Protein AF-A0A534TY82-F1 (afdb_monomer)

Mean predicted aligned error: 12.24 Å

pLDDT: mean 78.68, std 21.41, range [32.69, 98.75]

Foldseek 3Di:
DVVVVVVCPPPDPVVVVVVVVVVVVVVVVVVLVVQQVQLQVLLLVQLVVLVVLQVLQVVCVPDPRPPCLPPPHFKDKQATPQKDWDPCQVVQQVVLCVVAVLAQKEDEFEAALVGRQFTCAQAKDQDLAQLRIDGHRHRPGNPCPSQDKDWDQFHPRNTMMGGSVLCVVQHGQDCVLSDDCSRNLSSNSSVVVVGTHMYHHPIYMHGNPCSSRPDPVGNDPVNVVSSNVVSVVSCVVPNDPVSNVNHVVNCVPVVVVVVVVCVVVVVCPVVVVVVND

Radius of gyration: 22.87 Å; Cα contacts (8 Å, |Δi|>4): 398; chains: 1; bounding box: 70×40×57 Å

Sequence (277 aa):
MARERRLTSRWRPDERRRHRTQLERTRRHTRLRRESRAANLRATRGARRRQRLARIAARAAGSAPPRALARSTELIWLLNNDTTVEPDTLERLVDAARRHPDAAIVGGKVLRMDRPDTLWTAWGRVTWLQSLIALEGCDAPDDGAFDVERPVPWIPGCSILLRAQALREIGLLDESFFAYHEDVEWAARARAAGWSVWYTGGARTYHAVHGSSGGERYYGGFHKYLSARNSVLYAKIHGHIWQVALMAAAIVVTIPFQFARRWLRGEQEGFAELGLM

Solvent-accessible surface area (backbone atoms only — not comparable to full-atom values): 14885 Å² total; per-residue (Å²): 112,80,70,57,60,68,66,57,69,82,52,55,74,68,56,50,50,53,51,50,53,48,50,52,50,51,51,50,52,54,50,51,51,52,48,37,53,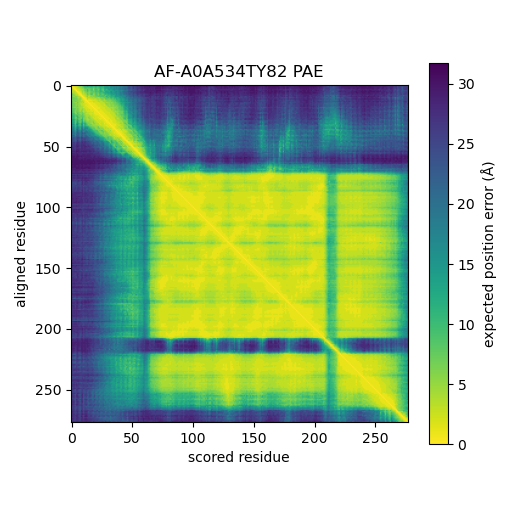53,9,51,51,42,43,51,48,52,28,52,47,55,46,44,59,38,45,51,50,60,59,38,85,83,45,82,49,37,80,77,60,32,93,83,41,59,68,39,77,43,68,44,93,60,49,52,65,50,93,59,23,64,59,46,40,50,55,51,42,65,75,34,78,56,34,33,35,26,30,29,31,30,20,24,56,93,42,70,64,25,23,55,23,52,35,33,43,80,67,41,38,70,76,30,55,47,60,42,52,51,74,31,69,71,79,56,91,64,65,48,74,46,79,45,66,26,52,71,69,51,51,29,38,30,28,41,62,46,43,70,72,78,46,70,63,58,69,88,40,58,48,54,60,34,42,52,50,44,33,49,55,39,44,75,72,72,29,42,33,36,37,34,35,82,13,45,32,31,30,43,80,41,74,34,43,35,50,97,91,33,72,43,71,65,56,56,47,36,44,50,54,31,41,53,51,48,39,71,75,72,44,51,73,68,46,43,48,46,20,50,53,37,40,66,56,48,52,58,50,52,49,52,54,34,56,77,68,67,63,53,84,67,44,68,81,70,69,79,111

Structure (mmCIF, N/CA/C/O backbone):
data_AF-A0A534TY82-F1
#
_entry.id   AF-A0A534TY82-F1
#
loop_
_atom_site.group_PDB
_atom_site.id
_atom_site.type_symbol
_atom_site.label_atom_id
_atom_site.label_alt_id
_atom_site.label_comp_id
_atom_site.label_asym_id
_atom_site.label_entity_id
_atom_site.label_seq_id
_atom_site.pdbx_PDB_ins_code
_atom_site.Cartn_x
_atom_site.Cartn_y
_atom_site.Cartn_z
_atom_site.occupancy
_atom_site.B_iso_or_equiv
_atom_site.auth_seq_id
_atom_site.auth_comp_id
_atom_site.auth_asym_id
_atom_site.auth_atom_id
_atom_site.pdbx_PDB_model_num
ATOM 1 N N . MET A 1 1 ? 47.552 1.158 -7.619 1.00 53.19 1 MET A N 1
ATOM 2 C CA . MET A 1 1 ? 47.944 2.406 -8.320 1.00 53.19 1 MET A CA 1
ATOM 3 C C . MET A 1 1 ? 49.394 2.400 -8.818 1.00 53.19 1 MET A C 1
ATOM 5 O O . MET A 1 1 ? 49.587 2.649 -9.998 1.00 53.19 1 MET A O 1
ATOM 9 N N . ALA A 1 2 ? 50.413 2.099 -7.996 1.00 50.00 2 ALA A N 1
ATOM 10 C CA . ALA A 1 2 ? 51.822 2.133 -8.439 1.00 50.00 2 ALA A CA 1
ATOM 11 C C . ALA A 1 2 ? 52.211 1.025 -9.449 1.00 50.00 2 ALA A C 1
ATOM 13 O O . ALA A 1 2 ? 53.033 1.252 -10.333 1.00 50.00 2 ALA A O 1
ATOM 14 N N . ARG A 1 3 ? 51.580 -0.156 -9.361 1.00 50.59 3 ARG A N 1
ATOM 15 C CA . ARG A 1 3 ? 51.844 -1.314 -10.240 1.00 50.59 3 ARG A CA 1
ATOM 16 C C . ARG A 1 3 ? 51.175 -1.199 -11.624 1.00 50.59 3 ARG A C 1
ATOM 18 O O . ARG A 1 3 ? 51.776 -1.571 -12.620 1.00 50.59 3 ARG A O 1
ATOM 25 N N . GLU A 1 4 ? 49.982 -0.600 -11.701 1.00 54.56 4 GLU A N 1
ATOM 26 C CA . GLU A 1 4 ? 49.251 -0.336 -12.962 1.00 54.56 4 GLU A CA 1
ATOM 27 C C . GLU A 1 4 ? 49.932 0.726 -13.831 1.00 54.56 4 GLU A C 1
ATOM 29 O O . GLU A 1 4 ? 50.017 0.567 -15.045 1.00 54.56 4 GLU A O 1
ATOM 34 N N . ARG A 1 5 ? 50.465 1.793 -13.215 1.00 57.06 5 ARG A N 1
ATOM 35 C CA . ARG A 1 5 ? 51.125 2.888 -13.948 1.00 57.06 5 ARG A CA 1
ATOM 36 C C . ARG A 1 5 ? 52.355 2.422 -14.735 1.00 57.06 5 ARG A C 1
ATOM 38 O O . ARG A 1 5 ? 52.657 3.004 -15.771 1.00 57.06 5 ARG A O 1
ATOM 45 N N . ARG A 1 6 ? 53.039 1.366 -14.272 1.00 57.94 6 ARG A N 1
ATOM 46 C CA . ARG A 1 6 ? 54.177 0.756 -14.985 1.00 57.94 6 ARG A CA 1
ATOM 47 C C . ARG A 1 6 ? 53.753 -0.118 -16.169 1.00 57.94 6 ARG A C 1
ATOM 49 O O . ARG A 1 6 ? 54.536 -0.260 -17.097 1.00 57.94 6 ARG A O 1
ATOM 56 N N . LEU A 1 7 ? 52.539 -0.675 -16.155 1.00 57.53 7 LEU A N 1
ATOM 57 C CA . LEU A 1 7 ? 52.030 -1.565 -17.208 1.00 57.53 7 LEU A CA 1
ATOM 58 C C . LEU A 1 7 ? 51.447 -0.790 -18.398 1.00 57.53 7 LEU A C 1
ATOM 60 O O . LEU A 1 7 ? 51.617 -1.200 -19.540 1.00 57.53 7 LEU A O 1
ATOM 64 N N . THR A 1 8 ? 50.815 0.360 -18.151 1.00 56.31 8 THR A N 1
ATOM 65 C CA . THR A 1 8 ? 50.147 1.156 -19.199 1.00 56.31 8 THR A CA 1
ATOM 66 C C . THR A 1 8 ? 51.058 2.181 -19.890 1.00 56.31 8 THR A C 1
ATOM 68 O O . THR A 1 8 ? 50.614 2.904 -20.785 1.00 56.31 8 THR A O 1
ATOM 71 N N . SER A 1 9 ? 52.323 2.302 -19.467 1.00 64.50 9 SER A N 1
ATOM 72 C CA . SER A 1 9 ? 53.272 3.300 -19.990 1.00 64.50 9 SER A CA 1
ATOM 73 C C . SER A 1 9 ? 53.675 3.038 -21.446 1.00 64.50 9 SER A C 1
ATOM 75 O O . SER A 1 9 ? 53.920 3.986 -22.185 1.00 64.50 9 SER A O 1
ATOM 77 N N . ARG A 1 10 ? 53.665 1.770 -21.880 1.00 70.62 10 ARG A N 1
ATOM 78 C CA . ARG A 1 10 ? 54.036 1.338 -23.241 1.00 70.62 10 ARG A CA 1
ATOM 79 C C . ARG A 1 10 ? 52.881 1.320 -24.249 1.00 70.62 10 ARG A C 1
ATOM 81 O O . ARG A 1 10 ? 53.101 1.014 -25.412 1.00 70.62 10 ARG A O 1
ATOM 88 N N . TRP A 1 11 ? 51.656 1.601 -23.815 1.00 72.94 11 TRP A N 1
ATOM 89 C CA . TRP A 1 11 ? 50.462 1.450 -24.657 1.00 72.94 11 TRP A CA 1
ATOM 90 C C . TRP A 1 11 ? 50.263 2.637 -25.601 1.00 72.94 11 TRP A C 1
ATOM 92 O O . TRP A 1 11 ? 50.719 3.748 -25.319 1.00 72.94 11 TRP A O 1
ATOM 102 N N . ARG A 1 12 ? 49.552 2.441 -26.712 1.00 76.25 12 ARG A N 1
ATOM 103 C CA . ARG A 1 12 ? 49.159 3.559 -27.583 1.00 76.25 12 ARG A CA 1
ATOM 104 C C . ARG A 1 12 ? 48.098 4.433 -26.886 1.00 76.25 12 ARG A C 1
ATOM 106 O O . ARG A 1 12 ? 47.384 3.950 -26.000 1.00 76.25 12 ARG A O 1
ATOM 113 N N . PRO A 1 13 ? 47.976 5.729 -27.235 1.00 73.62 13 PRO A N 1
ATOM 114 C CA . PRO A 1 13 ? 46.992 6.631 -26.625 1.00 73.62 13 PRO A CA 1
ATOM 115 C C . PRO A 1 13 ? 45.558 6.076 -26.626 1.00 73.62 13 PRO A C 1
ATOM 117 O O . PRO A 1 13 ? 44.868 6.167 -25.607 1.00 73.62 13 PRO A O 1
ATOM 120 N N . ASP A 1 14 ? 45.152 5.415 -27.710 1.00 63.47 14 ASP A N 1
ATOM 121 C CA . ASP A 1 14 ? 43.810 4.842 -27.864 1.00 63.47 14 ASP A CA 1
ATOM 122 C C . ASP A 1 14 ? 43.568 3.625 -26.961 1.00 63.47 14 ASP A C 1
ATOM 124 O O . ASP A 1 14 ? 42.488 3.471 -26.388 1.00 63.47 14 ASP A O 1
ATOM 128 N N . GLU A 1 15 ? 44.590 2.794 -26.753 1.00 63.50 15 GLU A N 1
ATOM 129 C CA . GLU A 1 15 ? 44.545 1.629 -25.860 1.00 63.50 15 GLU A CA 1
ATOM 130 C C . GLU A 1 15 ? 44.436 2.063 -24.395 1.00 63.50 15 GLU A C 1
ATOM 132 O O . GLU A 1 15 ? 43.623 1.530 -23.634 1.00 63.50 15 GLU A O 1
ATOM 137 N N . ARG A 1 16 ? 45.182 3.108 -24.004 1.00 70.69 16 ARG A N 1
ATOM 138 C CA . ARG A 1 16 ? 45.051 3.726 -22.675 1.00 70.69 16 ARG A CA 1
ATOM 139 C C . ARG A 1 16 ? 43.655 4.294 -22.451 1.00 70.69 16 ARG A C 1
ATOM 141 O O . ARG A 1 16 ? 43.113 4.148 -21.354 1.00 70.69 16 ARG A O 1
ATOM 148 N N . ARG A 1 17 ? 43.069 4.928 -23.473 1.00 62.50 17 ARG A N 1
ATOM 149 C CA . ARG A 1 17 ? 41.719 5.503 -23.404 1.00 62.50 17 ARG A CA 1
ATOM 150 C C . ARG A 1 17 ? 40.672 4.405 -23.211 1.00 62.50 17 ARG A C 1
ATOM 152 O O . ARG A 1 17 ? 39.892 4.493 -22.267 1.00 62.50 17 ARG A O 1
ATOM 159 N N . ARG A 1 18 ? 40.721 3.333 -24.014 1.00 62.56 18 ARG A N 1
ATOM 160 C CA . ARG A 1 18 ? 39.813 2.173 -23.901 1.00 62.56 18 ARG A CA 1
ATOM 161 C C . ARG A 1 18 ? 39.910 1.490 -22.537 1.00 62.56 18 ARG A C 1
ATOM 163 O O . ARG A 1 18 ? 38.887 1.265 -21.894 1.00 62.56 18 ARG A O 1
ATOM 170 N N . HIS A 1 19 ? 41.122 1.238 -22.050 1.00 66.00 19 HIS A N 1
ATOM 171 C CA . HIS A 1 19 ? 41.327 0.616 -20.742 1.00 66.00 19 HIS A CA 1
ATOM 172 C C . HIS A 1 19 ? 40.873 1.503 -19.581 1.00 66.00 19 HIS A C 1
ATOM 174 O O . HIS A 1 19 ? 40.280 1.011 -18.623 1.00 66.00 19 HIS A O 1
ATOM 180 N N . ARG A 1 20 ? 41.083 2.822 -19.666 1.00 64.31 20 ARG A N 1
ATOM 181 C CA . ARG A 1 20 ? 40.573 3.767 -18.666 1.00 64.31 20 ARG A CA 1
ATOM 182 C C . ARG A 1 20 ? 39.045 3.774 -18.635 1.00 64.31 20 ARG A C 1
ATOM 184 O O . ARG A 1 20 ? 38.473 3.673 -17.554 1.00 64.31 20 ARG A O 1
ATOM 191 N N . THR A 1 21 ? 38.391 3.787 -19.797 1.00 55.72 21 THR A N 1
ATOM 192 C CA . THR A 1 21 ? 36.928 3.672 -19.898 1.00 55.72 21 THR A CA 1
ATOM 193 C C . THR A 1 21 ? 36.420 2.335 -19.346 1.00 55.72 21 THR A C 1
ATOM 195 O O . THR A 1 21 ? 35.406 2.303 -18.649 1.00 55.72 21 THR A O 1
ATOM 198 N N . GLN A 1 22 ? 37.130 1.231 -19.591 1.00 52.38 22 GLN A N 1
ATOM 199 C CA . GLN A 1 22 ? 36.783 -0.087 -19.054 1.00 52.38 22 GLN A CA 1
ATOM 200 C C . GLN A 1 22 ? 36.959 -0.154 -17.531 1.00 52.38 22 GLN A C 1
ATOM 202 O O . GLN A 1 22 ? 36.071 -0.638 -16.835 1.00 52.38 22 GLN A O 1
ATOM 207 N N . LEU A 1 23 ? 38.040 0.406 -16.983 1.00 57.94 23 LEU A N 1
ATOM 208 C CA . LEU A 1 23 ? 38.244 0.517 -15.537 1.00 57.94 23 LEU A CA 1
ATOM 209 C C . LEU A 1 23 ? 37.199 1.416 -14.868 1.00 57.94 23 LEU A C 1
ATOM 211 O O . LEU A 1 23 ? 36.707 1.080 -13.791 1.00 57.94 23 LEU A O 1
ATOM 215 N N . GLU A 1 24 ? 36.833 2.538 -15.488 1.00 51.22 24 GLU A N 1
ATOM 216 C CA . GLU A 1 24 ? 35.772 3.425 -15.001 1.00 51.22 24 GLU A CA 1
ATOM 217 C C . GLU A 1 24 ? 34.411 2.714 -15.008 1.00 51.22 24 GLU A C 1
ATOM 219 O O . GLU A 1 24 ? 33.686 2.777 -14.011 1.00 51.22 24 GLU A O 1
ATOM 224 N N . ARG A 1 25 ? 34.103 1.941 -16.060 1.00 44.53 25 ARG A N 1
ATOM 225 C CA . ARG A 1 25 ? 32.917 1.070 -16.128 1.00 44.53 25 ARG A CA 1
ATOM 226 C C . ARG A 1 25 ? 32.917 0.010 -15.026 1.00 44.53 25 ARG A C 1
ATOM 228 O O . ARG A 1 25 ? 31.935 -0.088 -14.293 1.00 44.53 25 ARG A 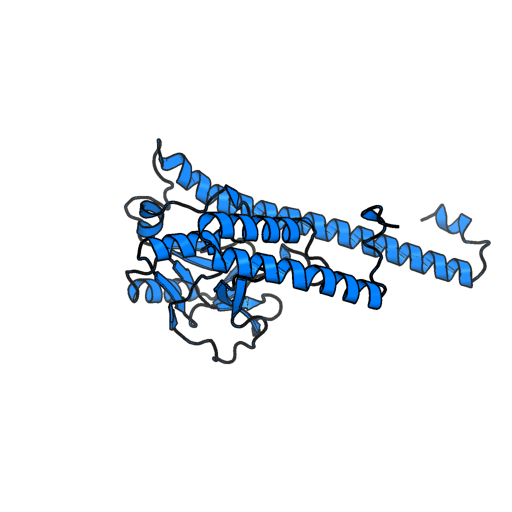O 1
ATOM 235 N N . THR A 1 26 ? 34.014 -0.720 -14.835 1.00 45.25 26 THR A N 1
ATOM 236 C CA . THR A 1 26 ? 34.129 -1.763 -13.801 1.00 45.25 26 THR A CA 1
ATOM 237 C C . THR A 1 26 ? 34.034 -1.183 -12.388 1.00 45.25 26 THR A C 1
ATOM 239 O O . THR A 1 26 ? 33.352 -1.744 -11.527 1.00 45.25 26 THR A O 1
ATOM 242 N N . ARG A 1 27 ? 34.656 -0.024 -12.131 1.00 50.34 27 ARG A N 1
ATOM 243 C CA . ARG A 1 27 ? 34.561 0.683 -10.841 1.00 50.34 27 ARG A CA 1
ATOM 244 C C . ARG A 1 27 ? 33.145 1.181 -10.575 1.00 50.34 27 ARG A C 1
ATOM 246 O O . ARG A 1 27 ? 32.643 0.998 -9.466 1.00 50.34 27 ARG A O 1
ATOM 253 N N . ARG A 1 28 ? 32.481 1.746 -11.588 1.00 39.88 28 ARG A N 1
ATOM 254 C CA . ARG A 1 28 ? 31.075 2.157 -11.514 1.00 39.88 28 ARG A CA 1
ATOM 255 C C . ARG A 1 28 ? 30.171 0.957 -11.227 1.00 39.88 28 ARG A C 1
ATOM 257 O O . ARG A 1 28 ? 29.375 1.022 -10.300 1.00 39.88 28 ARG A O 1
ATOM 264 N N . HIS A 1 29 ? 30.351 -0.157 -11.933 1.00 40.06 29 HIS A N 1
ATOM 265 C CA . HIS A 1 29 ? 29.573 -1.382 -11.730 1.00 40.06 29 HIS A CA 1
ATOM 266 C C . HIS A 1 29 ? 29.785 -1.993 -10.332 1.00 40.06 29 HIS A C 1
ATOM 268 O O . HIS A 1 29 ? 28.831 -2.372 -9.656 1.00 40.06 29 HIS A O 1
ATOM 274 N N . THR A 1 30 ? 31.026 -2.006 -9.836 1.00 44.91 30 THR A N 1
ATOM 275 C CA . THR A 1 30 ? 31.355 -2.504 -8.488 1.00 44.91 30 THR A CA 1
ATOM 276 C C . THR A 1 30 ? 30.760 -1.619 -7.391 1.00 44.91 30 THR A C 1
ATOM 278 O O . THR A 1 30 ? 30.236 -2.129 -6.398 1.00 44.91 30 THR A O 1
ATOM 281 N N . ARG A 1 31 ? 30.807 -0.291 -7.567 1.00 42.56 31 ARG A N 1
ATOM 282 C CA . ARG A 1 31 ? 30.180 0.675 -6.655 1.00 42.56 31 ARG A CA 1
ATOM 283 C C . ARG A 1 31 ? 28.665 0.479 -6.606 1.00 42.56 31 ARG A C 1
ATOM 285 O O . ARG A 1 31 ? 28.116 0.329 -5.519 1.00 42.56 31 ARG A O 1
ATOM 292 N N . LEU A 1 32 ? 28.026 0.365 -7.767 1.00 38.72 32 LEU A N 1
ATOM 293 C CA . LEU A 1 32 ? 26.584 0.152 -7.870 1.00 38.72 32 LEU A CA 1
ATOM 294 C C . LEU A 1 32 ? 26.148 -1.202 -7.280 1.00 38.72 32 LEU A C 1
ATOM 296 O O . LEU A 1 32 ? 25.150 -1.267 -6.569 1.00 38.72 32 LEU A O 1
ATOM 300 N N . ARG A 1 33 ? 26.932 -2.279 -7.459 1.00 43.47 33 ARG A N 1
ATOM 301 C CA . ARG A 1 33 ? 26.693 -3.570 -6.780 1.00 43.47 33 ARG A CA 1
ATOM 302 C C . ARG A 1 33 ? 26.777 -3.459 -5.251 1.00 43.47 33 ARG A C 1
ATOM 304 O O . ARG A 1 33 ? 25.970 -4.071 -4.551 1.00 43.47 33 ARG A O 1
ATOM 311 N N . ARG A 1 34 ? 27.726 -2.684 -4.710 1.00 45.69 34 ARG A N 1
ATOM 312 C CA . ARG A 1 34 ? 27.845 -2.446 -3.255 1.00 45.69 34 ARG A CA 1
ATOM 313 C C . ARG A 1 34 ? 26.675 -1.626 -2.712 1.00 45.69 34 ARG A C 1
ATOM 315 O O . ARG A 1 34 ? 26.125 -1.983 -1.672 1.00 45.69 34 ARG A O 1
ATOM 322 N N . GLU A 1 35 ? 26.269 -0.583 -3.429 1.00 45.09 35 GLU A N 1
ATOM 323 C CA . GLU A 1 35 ? 25.107 0.247 -3.090 1.00 45.09 35 GLU A CA 1
ATOM 324 C C . GLU A 1 35 ? 23.803 -0.569 -3.150 1.00 45.09 35 GLU A C 1
ATOM 326 O O . GLU A 1 35 ? 23.005 -0.509 -2.216 1.00 45.09 35 GLU A O 1
ATOM 331 N N . SER A 1 36 ? 23.639 -1.430 -4.161 1.00 36.31 36 SER A N 1
ATOM 332 C CA . SER A 1 36 ? 22.499 -2.351 -4.290 1.00 36.31 36 SER A CA 1
ATOM 333 C C . SER A 1 36 ? 22.449 -3.386 -3.161 1.00 36.31 36 SER A C 1
ATOM 335 O O . SER A 1 36 ? 21.390 -3.646 -2.592 1.00 36.31 36 SER A O 1
ATOM 337 N N . ARG A 1 37 ? 23.598 -3.944 -2.754 1.00 45.84 37 ARG A N 1
ATOM 338 C CA . ARG A 1 37 ? 23.665 -4.859 -1.602 1.00 45.84 37 ARG A CA 1
ATOM 339 C C . ARG A 1 37 ? 23.295 -4.148 -0.297 1.00 45.84 37 ARG A C 1
ATOM 341 O O . ARG A 1 37 ? 22.593 -4.729 0.525 1.00 45.84 37 ARG A O 1
ATOM 348 N N . ALA A 1 38 ? 23.730 -2.903 -0.110 1.00 49.06 38 ALA A N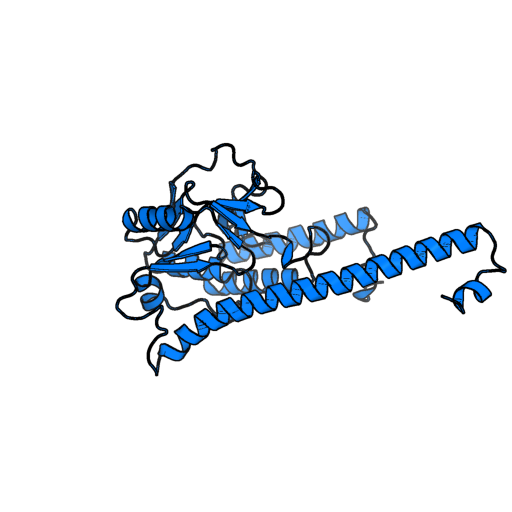 1
ATOM 349 C CA . ALA A 1 38 ? 23.386 -2.092 1.057 1.00 49.06 38 ALA A CA 1
ATOM 350 C C . ALA A 1 38 ? 21.899 -1.695 1.079 1.00 49.06 38 ALA A C 1
ATOM 352 O O . ALA A 1 38 ? 21.273 -1.742 2.136 1.00 49.06 38 ALA A O 1
ATOM 353 N N . ALA A 1 39 ? 21.326 -1.359 -0.078 1.00 46.69 39 ALA A N 1
ATOM 354 C CA . ALA A 1 39 ? 19.895 -1.137 -0.258 1.00 46.69 39 ALA A CA 1
ATOM 355 C C . ALA A 1 39 ? 19.100 -2.408 0.085 1.00 46.69 39 ALA A C 1
ATOM 357 O O . ALA A 1 39 ? 18.323 -2.405 1.035 1.00 46.69 39 ALA A O 1
ATOM 358 N N . ASN A 1 40 ? 19.415 -3.548 -0.536 1.00 41.06 40 ASN A N 1
ATOM 359 C CA . ASN A 1 40 ? 18.783 -4.826 -0.199 1.00 41.06 40 ASN A CA 1
ATOM 360 C C . ASN A 1 40 ? 18.895 -5.149 1.298 1.00 41.06 40 ASN A C 1
ATOM 362 O O . ASN A 1 40 ? 17.910 -5.563 1.898 1.00 41.06 40 ASN A O 1
ATOM 366 N N . LEU A 1 41 ? 20.042 -4.908 1.942 1.00 47.50 41 LEU A N 1
ATOM 367 C CA . LEU A 1 41 ? 20.194 -5.087 3.392 1.00 47.50 41 LEU A CA 1
ATOM 368 C C . LEU A 1 41 ? 19.303 -4.136 4.207 1.00 47.50 41 LEU A C 1
ATOM 370 O O . LEU A 1 41 ? 18.769 -4.559 5.232 1.00 47.50 41 LEU A O 1
ATOM 374 N N . ARG A 1 42 ? 19.110 -2.885 3.772 1.00 52.69 42 ARG A N 1
ATOM 375 C CA . ARG A 1 42 ? 18.188 -1.924 4.403 1.00 52.69 42 ARG A CA 1
ATOM 376 C C . ARG A 1 42 ? 16.730 -2.339 4.232 1.00 52.69 42 ARG A C 1
ATOM 378 O O . ARG A 1 42 ? 16.032 -2.424 5.238 1.00 52.69 42 ARG A O 1
ATOM 385 N N . ALA A 1 43 ? 16.308 -2.700 3.022 1.00 45.75 43 ALA A N 1
ATOM 386 C CA . ALA A 1 43 ? 14.975 -3.242 2.757 1.00 45.75 43 ALA A CA 1
ATOM 387 C C . ALA A 1 43 ? 14.710 -4.520 3.574 1.00 45.75 43 ALA A C 1
ATOM 389 O O . ALA A 1 43 ? 13.681 -4.647 4.229 1.00 45.75 43 ALA A O 1
ATOM 390 N N . THR A 1 44 ? 15.693 -5.424 3.641 1.00 44.09 44 THR A N 1
ATOM 391 C CA . THR A 1 44 ? 15.627 -6.655 4.446 1.00 44.09 44 THR A CA 1
ATOM 392 C C . THR A 1 44 ? 15.547 -6.342 5.946 1.00 44.09 44 THR A C 1
ATOM 394 O O . THR A 1 44 ? 14.834 -7.026 6.673 1.00 44.09 44 THR A O 1
ATOM 397 N N . ARG A 1 45 ? 16.250 -5.313 6.443 1.00 50.19 45 ARG A N 1
ATOM 398 C CA . ARG A 1 45 ? 16.158 -4.865 7.846 1.00 50.19 45 ARG A CA 1
ATOM 399 C C . ARG A 1 45 ? 14.812 -4.205 8.156 1.00 50.19 45 ARG A C 1
ATOM 401 O O . ARG A 1 45 ? 14.265 -4.481 9.219 1.00 50.19 45 ARG A O 1
ATOM 408 N N . GLY A 1 46 ? 14.271 -3.397 7.243 1.00 52.69 46 GLY A N 1
ATOM 409 C CA . GLY A 1 46 ? 12.937 -2.797 7.351 1.00 52.69 46 GLY A CA 1
ATOM 410 C C . GLY A 1 46 ? 11.839 -3.862 7.387 1.00 52.69 46 GLY A C 1
ATOM 411 O O . GLY A 1 46 ? 11.041 -3.890 8.321 1.00 52.69 46 GLY A O 1
ATOM 412 N N . ALA A 1 47 ? 11.892 -4.824 6.463 1.00 49.97 47 ALA A N 1
ATOM 413 C CA . ALA A 1 47 ? 11.007 -5.987 6.438 1.00 49.97 47 ALA A CA 1
ATOM 414 C C . ALA A 1 47 ? 11.127 -6.840 7.710 1.00 49.97 47 ALA A C 1
ATOM 416 O O . ALA A 1 47 ? 10.125 -7.153 8.344 1.00 49.97 47 ALA A O 1
ATOM 417 N N . ARG A 1 48 ? 12.353 -7.134 8.168 1.00 46.38 48 ARG A N 1
ATOM 418 C CA . ARG A 1 48 ? 12.584 -7.838 9.442 1.00 46.38 48 ARG A CA 1
ATOM 419 C C . ARG A 1 48 ? 12.090 -7.049 10.654 1.00 46.38 48 ARG A C 1
ATOM 421 O O . ARG A 1 48 ? 11.727 -7.672 11.641 1.00 46.38 48 ARG A O 1
ATOM 428 N N . ARG A 1 49 ? 12.073 -5.710 10.624 1.00 52.09 49 ARG A N 1
ATOM 429 C CA . ARG A 1 49 ? 11.531 -4.869 11.709 1.00 52.09 49 ARG A CA 1
ATOM 430 C C . ARG A 1 49 ? 10.003 -4.855 11.697 1.00 52.09 49 ARG A C 1
ATOM 432 O O . ARG A 1 49 ? 9.427 -5.018 12.768 1.00 52.09 49 ARG A O 1
ATOM 439 N N . ARG A 1 50 ? 9.360 -4.761 10.525 1.00 56.25 50 ARG A N 1
ATOM 440 C CA . ARG A 1 50 ? 7.902 -4.948 10.378 1.00 56.25 50 ARG A CA 1
ATOM 441 C C . ARG A 1 50 ? 7.481 -6.342 10.833 1.00 56.25 50 ARG A C 1
ATOM 443 O O . ARG A 1 50 ? 6.601 -6.469 11.674 1.00 56.25 50 ARG A O 1
ATOM 450 N N . GLN A 1 51 ? 8.221 -7.367 10.420 1.00 49.66 51 GLN A N 1
ATOM 451 C CA . GLN A 1 51 ? 8.065 -8.726 10.935 1.00 49.66 51 GLN A CA 1
ATOM 452 C C . GLN A 1 51 ? 8.398 -8.844 12.411 1.00 49.66 51 GLN A C 1
ATOM 454 O O . GLN A 1 51 ? 7.820 -9.682 13.067 1.00 49.66 51 GLN A O 1
ATOM 459 N N . ARG A 1 52 ? 9.321 -8.064 12.981 1.00 45.91 52 ARG A N 1
ATOM 460 C CA . ARG A 1 52 ? 9.588 -8.110 14.426 1.00 45.91 52 ARG A CA 1
ATOM 461 C C . ARG A 1 52 ? 8.424 -7.512 15.204 1.00 45.91 52 ARG A C 1
ATOM 463 O O . ARG A 1 52 ? 8.056 -8.080 16.220 1.00 45.91 52 ARG A O 1
ATOM 470 N N . LEU A 1 53 ? 7.822 -6.426 14.722 1.00 50.12 53 LEU A N 1
ATOM 471 C CA . LEU A 1 53 ? 6.584 -5.886 15.286 1.00 50.12 53 LEU A CA 1
ATOM 472 C C . LEU A 1 53 ? 5.431 -6.896 15.139 1.00 50.12 53 LEU A C 1
ATOM 474 O O . LEU A 1 53 ? 4.737 -7.151 16.119 1.00 50.12 53 LEU A O 1
ATOM 478 N N . ALA A 1 54 ? 5.322 -7.569 13.987 1.00 42.78 54 ALA A N 1
ATOM 479 C CA . ALA A 1 54 ? 4.378 -8.667 13.773 1.00 42.78 54 ALA A CA 1
ATOM 480 C C . ALA A 1 54 ? 4.693 -9.912 14.632 1.00 42.78 54 ALA A C 1
ATOM 482 O O . ALA A 1 54 ? 3.791 -10.515 15.178 1.00 42.78 54 ALA A O 1
ATOM 483 N N . ARG A 1 55 ? 5.958 -10.271 14.868 1.00 40.31 55 ARG A N 1
ATOM 484 C CA . ARG A 1 55 ? 6.385 -11.430 15.681 1.00 40.31 55 ARG A CA 1
ATOM 485 C C . ARG A 1 55 ? 6.218 -11.207 17.169 1.00 40.31 55 ARG A C 1
ATOM 487 O O . ARG A 1 55 ? 5.868 -12.140 17.886 1.00 40.31 55 ARG A O 1
ATOM 494 N N . ILE A 1 56 ? 6.481 -9.987 17.642 1.00 42.84 56 ILE A N 1
ATOM 495 C CA . ILE A 1 56 ? 6.148 -9.605 19.016 1.00 42.84 56 ILE A CA 1
ATOM 496 C C . ILE A 1 56 ? 4.632 -9.745 19.195 1.00 42.84 56 ILE A C 1
ATOM 498 O O . ILE A 1 56 ? 4.195 -10.238 20.225 1.00 42.84 56 ILE A O 1
ATOM 502 N N . ALA A 1 57 ? 3.843 -9.407 18.175 1.00 37.75 57 ALA A N 1
ATOM 503 C CA . ALA A 1 57 ? 2.401 -9.592 18.187 1.00 37.75 57 ALA A CA 1
ATOM 504 C C . ALA A 1 57 ? 1.942 -11.056 17.947 1.00 37.75 57 ALA A C 1
ATOM 506 O O . ALA A 1 57 ? 0.906 -11.436 18.475 1.00 37.75 57 ALA A O 1
ATOM 507 N N . ALA A 1 58 ? 2.703 -11.907 17.243 1.00 35.47 58 ALA A N 1
ATOM 508 C CA . ALA A 1 58 ? 2.342 -13.296 16.911 1.00 35.47 58 ALA A CA 1
ATOM 509 C C . ALA A 1 58 ? 2.725 -14.325 17.993 1.00 35.47 58 ALA A C 1
ATOM 511 O O . ALA A 1 58 ? 2.055 -15.343 18.144 1.00 35.47 58 ALA A O 1
ATOM 512 N N . ARG A 1 59 ? 3.740 -14.054 18.830 1.00 36.88 59 ARG A N 1
ATOM 513 C CA . ARG A 1 59 ? 3.992 -14.849 20.057 1.00 36.88 59 ARG A CA 1
ATOM 514 C C . ARG A 1 59 ? 2.886 -14.693 21.123 1.00 36.88 59 ARG A C 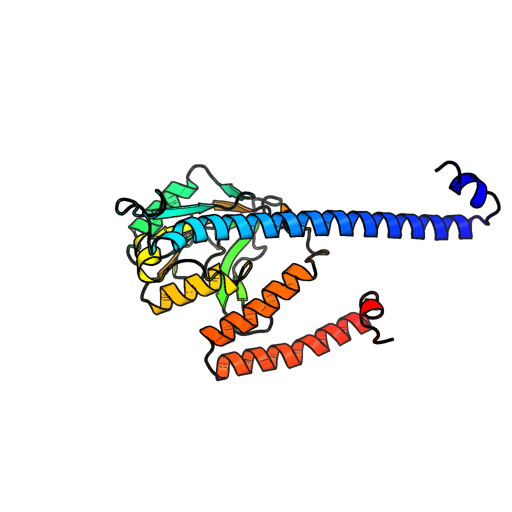1
ATOM 516 O O . ARG A 1 59 ? 2.968 -15.309 22.187 1.00 36.88 59 ARG A O 1
ATOM 523 N N . ALA A 1 60 ? 1.836 -13.928 20.817 1.00 41.84 60 ALA A N 1
ATOM 524 C CA . ALA A 1 60 ? 0.698 -13.634 21.679 1.00 41.84 60 ALA A CA 1
ATOM 525 C C . ALA A 1 60 ? -0.421 -14.697 21.693 1.00 41.84 60 ALA A C 1
ATOM 527 O O . ALA A 1 60 ? -1.492 -14.434 22.229 1.00 41.84 60 ALA A O 1
ATOM 528 N N . ALA A 1 61 ? -0.186 -15.904 21.163 1.00 35.41 61 ALA A N 1
ATOM 529 C CA . ALA A 1 61 ? -1.080 -17.052 21.375 1.00 35.41 61 ALA A CA 1
ATOM 530 C C . ALA A 1 61 ? -0.748 -17.869 22.650 1.00 35.41 61 ALA A C 1
ATOM 532 O O . ALA A 1 61 ? -1.412 -18.861 22.929 1.00 35.41 61 ALA A O 1
ATOM 533 N N . GLY A 1 62 ? 0.263 -17.465 23.437 1.00 37.88 62 GLY A N 1
ATOM 534 C CA . GLY A 1 62 ? 0.644 -18.154 24.686 1.00 37.88 62 GLY A CA 1
ATOM 535 C C . GLY A 1 62 ? 1.359 -17.301 25.748 1.00 37.88 62 GLY A C 1
ATOM 536 O O . GLY A 1 62 ? 1.708 -17.809 26.807 1.00 37.88 62 GLY A O 1
ATOM 537 N N . SER A 1 63 ? 1.591 -16.008 25.497 1.00 37.66 63 SER A N 1
ATOM 538 C CA . SER A 1 63 ? 2.126 -15.042 26.474 1.00 37.66 63 SER A CA 1
ATOM 539 C C . SER A 1 63 ? 1.638 -13.633 26.120 1.00 37.66 63 SER A C 1
ATOM 541 O O . SER A 1 63 ? 1.240 -13.406 24.982 1.00 37.66 63 SER A O 1
ATOM 543 N N . ALA A 1 64 ? 1.590 -12.720 27.097 1.00 42.50 64 ALA A N 1
ATOM 544 C CA . ALA A 1 64 ? 0.930 -11.414 26.986 1.00 42.50 64 ALA A CA 1
ATOM 545 C C . ALA A 1 64 ? 1.238 -10.661 25.666 1.00 42.50 64 ALA A C 1
ATOM 547 O O . ALA A 1 64 ? 2.396 -10.638 25.236 1.00 42.50 64 ALA A O 1
ATOM 548 N N . PRO A 1 65 ? 0.232 -10.019 25.034 1.00 46.81 65 PRO A N 1
ATOM 549 C CA . PRO A 1 65 ? 0.432 -9.267 23.799 1.00 46.81 65 PRO A CA 1
ATOM 550 C C . PRO A 1 65 ? 1.464 -8.139 23.997 1.00 46.81 65 PRO A C 1
ATOM 552 O O . PRO A 1 65 ? 1.641 -7.660 25.123 1.00 46.81 65 PRO A O 1
ATOM 555 N N . PRO A 1 66 ? 2.143 -7.669 22.927 1.00 53.19 66 PRO A N 1
ATOM 556 C CA . PRO A 1 66 ? 2.978 -6.473 23.001 1.00 53.19 66 PRO A CA 1
ATOM 557 C C . PRO A 1 66 ? 2.214 -5.348 23.689 1.00 53.19 66 PRO A C 1
ATOM 559 O O . PRO A 1 66 ? 1.012 -5.228 23.475 1.00 53.19 66 PRO A O 1
ATOM 562 N N . ARG A 1 67 ? 2.898 -4.448 24.409 1.00 55.25 67 ARG A N 1
ATOM 563 C CA . ARG A 1 67 ? 2.251 -3.246 24.979 1.00 55.25 67 ARG A CA 1
ATOM 564 C C . ARG A 1 67 ? 1.389 -2.483 23.959 1.00 55.25 67 ARG A C 1
ATOM 566 O O . ARG A 1 67 ? 0.371 -1.932 24.343 1.00 55.25 67 ARG A O 1
ATOM 573 N N . ALA A 1 68 ? 1.774 -2.495 22.679 1.00 55.19 68 ALA A N 1
ATOM 574 C CA . ALA A 1 68 ? 1.031 -1.868 21.582 1.00 55.19 68 ALA A CA 1
ATOM 575 C C . ALA A 1 68 ? -0.271 -2.594 21.176 1.00 55.19 68 ALA A C 1
ATOM 577 O O . ALA A 1 68 ? -1.083 -2.018 20.472 1.00 55.19 68 ALA A O 1
ATOM 578 N N . LEU A 1 69 ? -0.476 -3.847 21.588 1.00 62.22 69 LEU A N 1
ATOM 579 C CA . LEU A 1 69 ? -1.732 -4.598 21.447 1.00 62.22 69 LEU A CA 1
ATOM 580 C C . LEU A 1 69 ? -2.344 -4.910 22.818 1.00 62.22 69 LEU A C 1
ATOM 582 O O . LEU A 1 69 ? -3.120 -5.858 22.965 1.00 62.22 69 LEU A O 1
ATOM 586 N N . ALA A 1 70 ? -1.993 -4.127 23.842 1.00 65.88 70 ALA A N 1
ATOM 587 C CA . ALA A 1 70 ? -2.732 -4.158 25.090 1.00 65.88 70 ALA A CA 1
ATOM 588 C C . ALA A 1 70 ? -4.217 -3.896 24.799 1.00 65.88 70 ALA A C 1
ATOM 590 O O . ALA A 1 70 ? -4.558 -3.164 23.871 1.00 65.88 70 ALA A O 1
ATOM 591 N N . ARG A 1 71 ? -5.117 -4.469 25.608 1.00 68.69 71 ARG A N 1
ATOM 592 C CA . ARG A 1 71 ? -6.571 -4.296 25.429 1.00 68.69 71 ARG A CA 1
ATOM 593 C C . ARG A 1 71 ? -7.019 -2.828 25.388 1.00 68.69 71 ARG A C 1
ATOM 595 O O . ARG A 1 71 ? -8.069 -2.555 24.824 1.00 68.69 71 ARG A O 1
ATOM 602 N N . SER A 1 72 ? -6.239 -1.919 25.971 1.00 79.88 72 SER A N 1
ATOM 603 C CA . SER A 1 72 ? -6.491 -0.477 25.983 1.00 79.88 72 SER A CA 1
ATOM 604 C C . SER A 1 72 ? -6.034 0.263 24.722 1.00 79.88 72 SER A C 1
ATOM 606 O O . SER A 1 72 ? -6.400 1.421 24.550 1.00 79.88 72 SER A O 1
ATOM 608 N N . THR A 1 73 ? -5.225 -0.345 23.850 1.00 85.94 73 THR A N 1
ATOM 609 C CA . THR A 1 73 ? -4.800 0.307 22.607 1.00 85.94 73 THR A CA 1
ATOM 610 C C . THR A 1 73 ? -5.917 0.229 21.574 1.00 85.94 73 THR A C 1
ATOM 612 O O . THR A 1 73 ? -6.349 -0.860 21.205 1.00 85.94 73 THR A O 1
ATOM 615 N N . GLU A 1 74 ? -6.366 1.385 21.088 1.00 91.12 74 GLU A N 1
ATOM 616 C CA . GLU A 1 74 ? -7.396 1.486 20.047 1.00 91.12 74 GLU A CA 1
ATOM 617 C C . GLU A 1 74 ? -6.785 1.570 18.640 1.00 91.12 74 GLU A C 1
ATOM 619 O O . GLU A 1 74 ? -7.223 0.878 17.718 1.00 91.12 74 GLU A O 1
ATOM 624 N N . LEU A 1 75 ? -5.733 2.381 18.493 1.00 93.31 75 LEU A N 1
ATOM 625 C CA . LEU A 1 75 ? -5.079 2.699 17.225 1.00 93.31 75 LEU A CA 1
ATOM 626 C C . LEU A 1 75 ? -3.562 2.511 17.348 1.00 93.31 75 LEU A C 1
ATOM 628 O O . LEU A 1 75 ? -2.963 2.824 18.377 1.00 93.31 75 LEU A O 1
ATOM 632 N N . ILE A 1 76 ? -2.936 2.001 16.289 1.00 94.31 76 ILE A N 1
ATOM 633 C CA . ILE A 1 76 ? -1.498 1.726 16.215 1.00 94.31 76 ILE A CA 1
ATOM 634 C C . ILE A 1 76 ? -0.949 2.381 14.961 1.00 94.31 76 ILE A C 1
ATOM 636 O O . ILE A 1 76 ? -1.342 2.027 13.855 1.00 94.31 76 ILE A O 1
ATOM 640 N N . TRP A 1 77 ? 0.002 3.297 15.111 1.00 94.31 77 TRP A N 1
ATOM 641 C CA . TRP A 1 77 ? 0.662 3.896 13.958 1.00 94.31 77 TRP A CA 1
ATOM 642 C C . TRP A 1 77 ? 1.889 3.081 13.553 1.00 94.31 77 TRP A C 1
ATOM 644 O O . TRP A 1 77 ? 2.876 2.998 14.290 1.00 94.31 77 TRP A O 1
ATOM 654 N N . LEU A 1 78 ? 1.827 2.462 12.375 1.00 90.00 78 LEU A N 1
ATOM 655 C CA . LEU A 1 78 ? 2.966 1.810 11.750 1.00 90.00 78 LEU A CA 1
ATOM 656 C C . LEU A 1 78 ? 3.710 2.829 10.886 1.00 90.00 78 LEU A C 1
ATOM 658 O O . LEU A 1 78 ? 3.197 3.259 9.856 1.00 90.00 78 LEU A O 1
ATOM 662 N N . LEU A 1 79 ? 4.932 3.164 11.300 1.00 86.25 79 LEU A N 1
ATOM 663 C CA . LEU A 1 79 ? 5.808 4.103 10.607 1.00 86.25 79 LEU A CA 1
ATOM 664 C C . LEU A 1 79 ? 7.145 3.437 10.259 1.00 86.25 79 LEU A C 1
ATOM 666 O O . LEU A 1 79 ? 7.815 2.832 11.112 1.00 86.25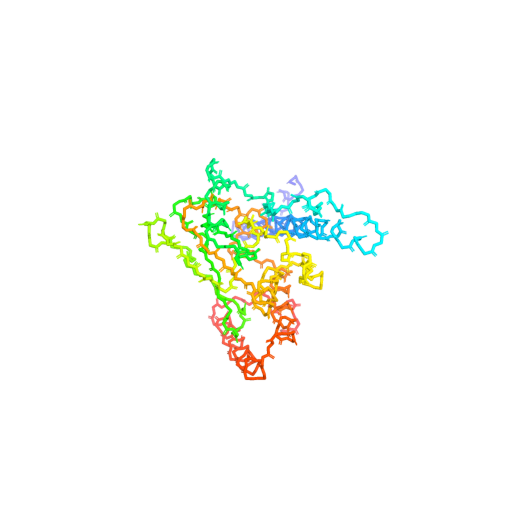 79 LEU A O 1
ATOM 670 N N . ASN A 1 80 ? 7.538 3.542 8.994 1.00 85.38 80 ASN A N 1
ATOM 671 C CA . ASN A 1 80 ? 8.829 3.066 8.520 1.00 85.38 80 ASN A CA 1
ATOM 672 C C . ASN A 1 80 ? 9.983 3.896 9.119 1.00 85.38 80 ASN A C 1
ATOM 674 O O . ASN A 1 80 ? 9.819 4.997 9.630 1.00 85.38 80 ASN A O 1
ATOM 678 N N . ASN A 1 81 ? 11.196 3.343 9.109 1.00 80.75 81 ASN A N 1
ATOM 679 C CA . ASN A 1 81 ? 12.377 4.029 9.651 1.00 80.75 81 ASN A CA 1
ATOM 680 C C . ASN A 1 81 ? 13.075 4.945 8.631 1.00 80.75 81 ASN A C 1
ATOM 682 O O . ASN A 1 81 ? 14.086 5.557 8.959 1.00 80.75 81 ASN A O 1
ATOM 686 N N . ASP A 1 82 ? 12.593 4.967 7.393 1.00 80.44 82 ASP A N 1
ATOM 687 C CA . ASP A 1 82 ? 13.060 5.788 6.277 1.00 80.44 82 ASP A CA 1
ATOM 688 C C . ASP A 1 82 ? 11.973 6.772 5.807 1.00 80.44 82 ASP A C 1
ATOM 690 O O . ASP A 1 82 ? 11.930 7.169 4.639 1.00 80.44 82 ASP A O 1
ATOM 694 N N . THR A 1 83 ? 11.113 7.180 6.745 1.00 85.88 83 THR A N 1
ATOM 695 C CA . THR A 1 83 ? 10.083 8.205 6.565 1.00 85.88 83 THR A CA 1
ATOM 696 C C . THR A 1 83 ? 10.270 9.380 7.512 1.00 85.88 83 THR A C 1
ATOM 698 O O . THR A 1 83 ? 10.689 9.201 8.656 1.00 85.88 83 THR A O 1
ATOM 701 N N . THR A 1 84 ? 9.867 10.561 7.058 1.00 90.69 84 THR A N 1
ATOM 702 C CA . THR A 1 84 ? 9.572 11.729 7.897 1.00 90.69 84 THR A CA 1
ATOM 703 C C . THR A 1 84 ? 8.116 12.138 7.679 1.00 90.69 84 THR A C 1
ATOM 705 O O . THR A 1 84 ? 7.498 11.745 6.692 1.00 90.69 84 THR A O 1
ATOM 708 N N . VAL A 1 85 ? 7.533 12.872 8.619 1.00 92.38 85 VAL A N 1
ATOM 709 C CA . VAL A 1 85 ? 6.104 13.223 8.626 1.00 92.38 85 VAL A CA 1
ATOM 710 C C . VAL A 1 85 ? 5.936 14.696 8.964 1.00 92.38 85 VAL A C 1
ATOM 712 O O . VAL A 1 85 ? 6.782 15.251 9.668 1.00 92.38 85 VAL A O 1
ATOM 715 N N . GLU A 1 86 ? 4.851 15.309 8.496 1.00 90.88 86 GLU A N 1
ATOM 716 C CA . GLU A 1 86 ? 4.447 16.631 8.987 1.00 90.88 86 GLU A CA 1
ATOM 717 C C . GLU A 1 86 ? 3.986 16.548 10.454 1.00 90.88 86 GLU A C 1
ATOM 719 O O . GLU A 1 86 ? 3.454 15.501 10.853 1.00 90.88 86 GLU A O 1
ATOM 724 N N . PRO A 1 87 ? 4.145 17.615 11.263 1.00 90.38 87 PRO A N 1
ATOM 725 C CA . PRO A 1 87 ? 3.787 17.609 12.686 1.00 90.38 87 PRO A CA 1
ATOM 726 C C . PRO A 1 87 ? 2.341 17.184 12.980 1.00 90.38 87 PRO A C 1
ATOM 728 O O . PRO A 1 87 ? 2.087 16.515 13.978 1.00 90.38 87 PRO A O 1
ATOM 731 N N . ASP A 1 88 ? 1.410 17.524 12.092 1.00 92.00 88 ASP A N 1
ATOM 732 C CA . ASP A 1 88 ? -0.027 17.255 12.209 1.00 92.00 88 ASP A CA 1
ATOM 733 C C . ASP A 1 88 ? -0.458 15.921 11.564 1.00 92.00 88 ASP A C 1
ATOM 735 O O . ASP A 1 88 ? -1.630 15.549 11.604 1.00 92.00 88 ASP A O 1
ATOM 739 N N . THR A 1 89 ? 0.477 15.150 10.995 1.00 91.81 89 THR A N 1
ATOM 740 C CA . THR A 1 89 ? 0.168 13.906 10.262 1.00 91.81 89 THR A CA 1
ATOM 741 C C . THR A 1 89 ? -0.597 12.908 11.122 1.00 91.81 89 THR A C 1
ATOM 743 O O . THR A 1 89 ? -1.589 12.338 10.671 1.00 91.81 89 THR A O 1
ATOM 746 N N . LEU A 1 90 ? -0.150 12.683 12.362 1.00 94.12 90 LEU A N 1
ATOM 747 C CA . LEU A 1 90 ? -0.801 11.730 13.261 1.00 94.12 90 LEU A CA 1
ATOM 748 C C . LEU A 1 90 ? -2.210 12.190 13.640 1.00 94.12 90 LEU A C 1
ATOM 750 O O . LEU A 1 90 ? -3.128 11.375 13.631 1.00 94.12 90 LEU A O 1
ATOM 754 N N . GLU A 1 91 ? -2.381 13.477 13.940 1.00 95.94 91 GLU A N 1
ATOM 755 C CA . GLU A 1 91 ? -3.679 14.067 14.276 1.00 95.94 91 GLU A CA 1
ATOM 756 C C . GLU A 1 91 ? -4.674 13.860 13.132 1.00 95.94 91 GLU A C 1
ATOM 758 O O . GLU A 1 91 ? -5.743 13.287 13.334 1.00 95.94 91 GLU A O 1
ATOM 763 N N . ARG A 1 92 ? -4.264 14.167 11.897 1.00 97.44 92 ARG A N 1
ATOM 764 C CA . ARG A 1 92 ? -5.102 13.981 10.705 1.00 97.44 92 ARG A CA 1
ATOM 765 C C . ARG A 1 92 ? -5.476 12.521 10.451 1.00 97.44 92 ARG A C 1
ATOM 767 O O . ARG A 1 92 ? -6.613 12.238 10.070 1.00 97.44 92 ARG A O 1
ATOM 774 N N . LEU A 1 93 ? -4.548 11.585 10.671 1.00 96.31 93 LEU A N 1
ATOM 775 C CA . LEU A 1 93 ? -4.837 10.150 10.565 1.00 96.31 93 LEU A CA 1
ATOM 776 C C . LEU A 1 93 ? -5.829 9.693 11.645 1.00 96.31 93 LEU A C 1
ATOM 778 O O . LEU A 1 93 ? -6.739 8.918 11.348 1.00 96.31 93 LEU A O 1
ATOM 782 N N . VAL A 1 94 ? -5.676 10.172 12.883 1.00 97.75 94 VAL A N 1
ATOM 783 C CA . VAL A 1 94 ? -6.582 9.854 13.998 1.00 97.75 94 VAL A CA 1
ATOM 784 C C . VAL A 1 94 ? -7.977 10.421 13.745 1.00 97.75 94 VAL A C 1
ATOM 786 O O . VAL A 1 94 ? -8.961 9.707 13.929 1.00 97.75 94 VAL A O 1
ATOM 789 N N . ASP A 1 95 ? -8.087 11.655 13.261 1.00 98.06 95 ASP A N 1
ATOM 790 C CA . ASP A 1 95 ? -9.377 12.273 12.953 1.00 98.06 95 ASP A CA 1
ATOM 791 C C . ASP A 1 95 ? -10.100 11.577 11.800 1.00 98.06 95 ASP A C 1
ATOM 793 O O . ASP A 1 95 ? -11.324 11.432 11.824 1.00 98.06 95 ASP A O 1
ATOM 797 N N . ALA A 1 96 ? -9.367 11.090 10.797 1.00 98.12 96 ALA A N 1
ATOM 798 C CA . ALA A 1 96 ? -9.933 10.212 9.777 1.00 98.12 96 ALA A CA 1
ATOM 799 C C . ALA A 1 96 ? -10.378 8.856 10.363 1.00 98.12 96 ALA A C 1
ATOM 801 O O . ALA A 1 96 ? -11.484 8.404 10.076 1.00 98.12 96 ALA A O 1
ATOM 802 N N . ALA A 1 97 ? -9.595 8.234 11.251 1.00 97.25 97 ALA A N 1
ATOM 803 C CA . ALA A 1 97 ? -9.978 6.973 11.901 1.00 97.25 97 ALA A CA 1
ATOM 804 C C . ALA A 1 97 ? -11.180 7.101 12.856 1.00 97.25 97 ALA A C 1
ATOM 806 O O . ALA A 1 97 ? -11.905 6.125 13.064 1.00 97.25 97 ALA A O 1
ATOM 807 N N . ARG A 1 98 ? -11.403 8.286 13.437 1.00 97.69 98 ARG A N 1
ATOM 808 C CA . ARG A 1 98 ? -12.595 8.600 14.242 1.00 97.69 98 ARG A CA 1
ATOM 809 C C . ARG A 1 98 ? -13.846 8.749 13.384 1.00 97.69 98 ARG A C 1
ATOM 811 O O . ARG A 1 98 ? -14.905 8.272 13.777 1.00 97.69 98 ARG A O 1
ATOM 818 N N . ARG A 1 99 ? -13.721 9.395 12.221 1.00 98.06 99 ARG A N 1
ATOM 819 C CA . ARG A 1 99 ? -14.825 9.553 11.260 1.00 98.06 99 ARG A CA 1
ATOM 820 C C . ARG A 1 99 ? -15.217 8.231 10.598 1.00 98.06 99 ARG A C 1
ATOM 822 O O . ARG A 1 99 ? -16.389 8.056 10.285 1.00 98.06 99 ARG A O 1
ATOM 829 N N . HIS A 1 100 ? -14.269 7.300 10.470 1.00 97.94 100 HIS A N 1
ATOM 830 C CA . HIS A 1 100 ? -14.470 5.970 9.882 1.00 97.94 100 HIS A CA 1
ATOM 831 C C . HIS A 1 100 ? -14.194 4.861 10.911 1.00 97.94 100 HIS A C 1
ATOM 833 O O . HIS A 1 100 ? -13.114 4.254 10.908 1.00 97.94 100 HIS A O 1
ATOM 839 N N . PRO A 1 101 ? -15.137 4.590 11.837 1.00 97.06 101 PRO A N 1
ATOM 840 C CA . PRO A 1 101 ? -14.957 3.601 12.903 1.00 97.06 101 PRO A CA 1
ATOM 841 C C . PRO A 1 101 ? -14.792 2.160 12.386 1.00 97.06 101 PRO A C 1
ATOM 843 O O . PRO A 1 101 ? -14.223 1.323 13.081 1.00 97.06 101 PRO A O 1
ATOM 846 N N . ASP A 1 102 ? -15.225 1.880 11.158 1.00 97.50 102 ASP A N 1
ATOM 847 C CA . ASP A 1 102 ? -15.057 0.616 10.435 1.00 97.50 102 ASP A CA 1
ATOM 848 C C . ASP A 1 102 ? -13.731 0.535 9.652 1.00 97.50 102 ASP A C 1
ATOM 850 O O . ASP A 1 102 ? -13.455 -0.477 9.009 1.00 97.50 102 ASP A O 1
ATOM 854 N N . ALA A 1 103 ? -12.885 1.571 9.689 1.00 98.38 103 ALA A N 1
ATOM 855 C CA . ALA A 1 103 ? -11.585 1.550 9.027 1.00 98.38 103 ALA A CA 1
ATOM 856 C C . ALA A 1 103 ? -10.587 0.684 9.808 1.00 98.38 103 ALA A C 1
ATOM 858 O O . ALA A 1 103 ? -10.231 1.003 10.946 1.00 98.38 103 ALA A O 1
ATOM 859 N N . ALA A 1 104 ? -10.091 -0.389 9.189 1.00 98.19 104 ALA A N 1
ATOM 860 C CA . ALA A 1 104 ? -8.954 -1.155 9.701 1.00 98.19 104 ALA A CA 1
ATOM 861 C C . ALA A 1 104 ? -7.619 -0.451 9.434 1.00 98.19 104 ALA A C 1
ATOM 863 O O . ALA A 1 104 ? -6.690 -0.592 10.230 1.00 98.19 104 ALA A O 1
ATOM 864 N N . ILE A 1 105 ? -7.533 0.294 8.328 1.00 98.31 105 ILE A N 1
ATOM 865 C CA . ILE A 1 105 ? -6.359 1.068 7.922 1.00 98.31 105 ILE A CA 1
ATOM 866 C C . ILE A 1 105 ? -6.804 2.481 7.567 1.00 98.31 105 ILE A C 1
ATOM 868 O O . ILE A 1 105 ? -7.734 2.655 6.779 1.00 98.31 105 ILE A O 1
ATOM 872 N N . VAL A 1 106 ? -6.078 3.472 8.073 1.00 98.56 106 VAL A N 1
ATOM 873 C CA . VAL A 1 106 ? -6.104 4.843 7.571 1.00 98.56 106 VAL A CA 1
ATOM 874 C C . VAL A 1 106 ? -4.696 5.246 7.161 1.00 98.56 106 VAL A C 1
ATOM 876 O O . VAL A 1 106 ? -3.740 5.017 7.900 1.00 98.56 106 VAL A O 1
ATOM 879 N N . GLY A 1 107 ? -4.547 5.851 5.992 1.00 97.94 107 GLY A N 1
ATOM 880 C CA . GLY A 1 107 ? -3.266 6.385 5.543 1.00 97.94 107 GLY A CA 1
ATOM 881 C C . GLY A 1 107 ? -3.427 7.665 4.742 1.00 97.94 107 GLY A C 1
ATOM 882 O O . GLY A 1 107 ? -4.537 8.047 4.371 1.00 97.94 107 GLY A O 1
ATOM 883 N N . GLY A 1 108 ? -2.306 8.341 4.516 1.00 97.50 108 GLY A N 1
ATOM 884 C CA . GLY A 1 108 ? -2.271 9.633 3.844 1.00 97.50 108 GLY A CA 1
ATOM 885 C C . GLY A 1 108 ? -1.429 9.639 2.580 1.00 97.50 108 GLY A C 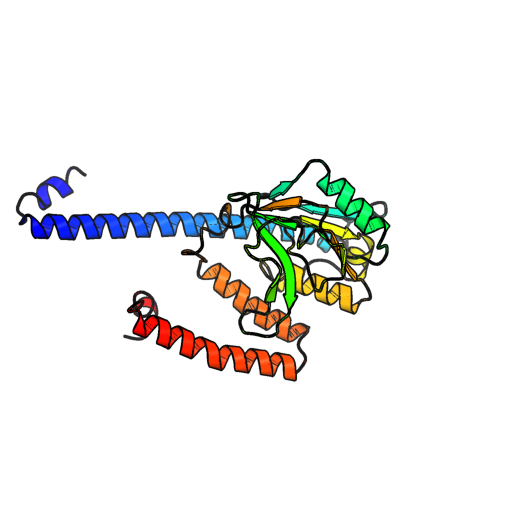1
ATOM 886 O O . GLY A 1 108 ? -0.998 8.595 2.089 1.00 97.50 108 GLY A O 1
ATOM 887 N N . LYS A 1 109 ? -1.170 10.841 2.067 1.00 97.38 109 LYS A N 1
ATOM 888 C CA . LYS A 1 109 ? -0.230 11.061 0.968 1.00 97.38 109 LYS A CA 1
ATOM 889 C C . LYS A 1 109 ? 1.144 10.541 1.349 1.00 97.38 109 LYS A C 1
ATOM 891 O O . LYS A 1 109 ? 1.678 10.883 2.410 1.00 97.38 109 LYS A O 1
ATOM 896 N N . VAL A 1 110 ? 1.748 9.791 0.434 1.00 96.38 110 VAL A N 1
ATOM 897 C CA . VAL A 1 110 ? 3.168 9.480 0.512 1.00 96.38 110 VAL A CA 1
ATOM 898 C C . VAL A 1 110 ? 3.891 10.281 -0.556 1.00 96.38 110 VAL A C 1
ATOM 900 O O . VAL A 1 110 ? 3.745 10.025 -1.748 1.00 96.38 110 VAL A O 1
ATOM 903 N N . LEU A 1 111 ? 4.666 11.262 -0.115 1.00 95.81 111 LEU A N 1
ATOM 904 C CA . LEU A 1 111 ? 5.465 12.167 -0.925 1.00 95.81 111 LEU A CA 1
ATOM 905 C C . LEU A 1 111 ? 6.893 11.634 -1.055 1.00 95.81 111 LEU A C 1
ATOM 907 O O . LEU A 1 111 ? 7.406 10.899 -0.201 1.00 95.81 111 LEU A O 1
ATOM 911 N N . ARG A 1 112 ? 7.562 12.000 -2.142 1.00 91.44 112 ARG A N 1
ATOM 912 C CA . ARG A 1 112 ? 8.963 11.654 -2.370 1.00 91.44 112 ARG A CA 1
ATOM 913 C C . ARG A 1 112 ? 9.850 12.537 -1.497 1.00 91.44 112 ARG A C 1
ATOM 915 O O . ARG A 1 112 ? 9.824 13.754 -1.600 1.00 91.44 112 ARG A O 1
ATOM 922 N N . MET A 1 113 ? 10.698 11.936 -0.667 1.00 89.50 113 MET A N 1
ATOM 923 C CA . MET A 1 113 ? 11.596 12.707 0.207 1.00 89.50 113 MET A CA 1
ATOM 924 C C . MET A 1 113 ? 12.634 13.542 -0.568 1.00 89.50 113 MET A C 1
ATOM 926 O O . MET A 1 113 ? 13.087 14.568 -0.078 1.00 89.50 113 MET A O 1
ATOM 930 N N . ASP A 1 114 ? 13.011 13.121 -1.778 1.00 87.25 114 ASP A N 1
ATOM 931 C CA . ASP A 1 114 ? 13.906 13.857 -2.683 1.00 87.25 114 ASP A CA 1
ATOM 932 C C . ASP A 1 114 ? 13.186 14.911 -3.543 1.00 87.25 114 ASP A C 1
ATOM 934 O O . ASP A 1 114 ? 13.851 15.744 -4.156 1.00 87.25 114 ASP A O 1
ATOM 938 N N . ARG A 1 115 ? 11.848 14.871 -3.606 1.00 89.94 115 ARG A N 1
ATOM 939 C CA . ARG A 1 115 ? 10.988 15.835 -4.312 1.00 89.94 115 ARG A CA 1
ATOM 940 C C . ARG A 1 115 ? 9.689 16.031 -3.513 1.00 89.94 115 ARG A C 1
ATOM 942 O O . ARG A 1 115 ? 8.698 15.374 -3.832 1.00 89.94 115 ARG A O 1
ATOM 949 N N . PRO A 1 116 ? 9.706 16.875 -2.466 1.00 90.44 116 PRO A N 1
ATOM 950 C CA . PRO A 1 116 ? 8.598 17.004 -1.515 1.00 90.44 116 PRO A CA 1
ATOM 951 C C . PRO A 1 116 ? 7.244 17.336 -2.153 1.00 90.44 116 PRO A C 1
ATOM 953 O O . PRO A 1 116 ? 6.230 16.838 -1.682 1.00 90.44 116 PRO A O 1
ATOM 956 N N . ASP A 1 117 ? 7.234 18.063 -3.273 1.00 92.94 117 ASP A N 1
ATOM 957 C CA . ASP A 1 117 ? 6.013 18.442 -4.004 1.00 92.94 117 ASP A CA 1
ATOM 958 C C . ASP A 1 117 ? 5.533 17.367 -5.000 1.00 92.94 117 ASP A C 1
ATOM 960 O O . ASP A 1 117 ? 4.758 17.640 -5.915 1.00 92.94 117 ASP A O 1
ATOM 964 N N . THR A 1 118 ? 6.045 16.139 -4.899 1.00 93.81 118 THR A N 1
ATOM 965 C CA . THR A 1 118 ? 5.710 15.027 -5.797 1.00 93.81 118 THR A CA 1
ATOM 966 C C . THR A 1 118 ? 5.270 13.813 -4.993 1.00 93.81 118 THR A C 1
ATOM 968 O O . THR A 1 118 ? 6.005 13.310 -4.137 1.00 93.81 118 THR A O 1
ATOM 971 N N . LEU A 1 119 ? 4.094 13.281 -5.315 1.00 95.00 119 LEU A N 1
ATOM 972 C CA . LEU A 1 119 ? 3.609 12.035 -4.748 1.00 95.00 119 LEU A CA 1
ATOM 973 C C . LEU A 1 119 ? 4.502 10.873 -5.192 1.00 95.00 119 LEU A C 1
ATOM 975 O O . LEU A 1 119 ? 4.779 10.671 -6.373 1.00 95.00 119 LEU A O 1
ATOM 979 N N . TRP A 1 120 ? 4.914 10.048 -4.234 1.00 94.06 120 TRP A N 1
ATOM 980 C CA . TRP A 1 120 ? 5.272 8.671 -4.549 1.00 94.06 120 TRP A CA 1
ATOM 981 C C . TRP A 1 120 ? 4.014 7.878 -4.892 1.00 94.06 120 TRP A C 1
ATOM 983 O O . TRP A 1 120 ? 4.001 7.145 -5.875 1.00 94.06 120 TRP A O 1
ATOM 993 N N . THR A 1 121 ? 2.963 8.033 -4.085 1.00 95.94 121 THR A N 1
ATOM 994 C CA . THR A 1 121 ? 1.622 7.504 -4.348 1.00 95.94 121 THR A CA 1
ATOM 995 C C . THR A 1 121 ? 0.626 8.058 -3.327 1.00 95.94 121 THR A C 1
ATOM 997 O O . THR A 1 121 ? 0.996 8.402 -2.201 1.00 95.94 121 THR A O 1
ATOM 1000 N N . ALA A 1 122 ? -0.645 8.129 -3.712 1.00 97.00 122 ALA A N 1
ATOM 1001 C CA . ALA A 1 122 ? -1.753 8.396 -2.804 1.00 97.00 122 ALA A CA 1
ATOM 1002 C C . ALA A 1 122 ? -2.270 7.092 -2.167 1.00 97.00 122 ALA A C 1
ATOM 1004 O O . ALA A 1 122 ? -2.324 6.961 -0.948 1.00 97.00 122 ALA A O 1
ATOM 1005 N N . TRP A 1 123 ? -2.601 6.098 -2.991 1.00 97.75 123 TRP A N 1
ATOM 1006 C CA . TRP A 1 123 ? -3.025 4.757 -2.577 1.00 97.75 123 TRP A CA 1
ATOM 1007 C C . TRP A 1 123 ? -2.743 3.760 -3.704 1.00 97.75 123 TRP A C 1
ATOM 1009 O O . TRP A 1 123 ? -2.300 4.139 -4.789 1.00 97.75 123 TRP A O 1
ATOM 1019 N N . GLY A 1 124 ? -3.043 2.480 -3.490 1.00 96.12 124 GLY A N 1
ATOM 1020 C CA . GLY A 1 124 ? -2.879 1.475 -4.533 1.00 96.12 124 GLY A CA 1
ATOM 1021 C C . GLY A 1 124 ? -4.164 0.777 -4.970 1.00 96.12 124 GLY A C 1
ATOM 1022 O O . GLY A 1 124 ? -5.169 0.717 -4.258 1.00 96.12 124 GLY A O 1
ATOM 1023 N N . ARG A 1 125 ? -4.119 0.200 -6.172 1.00 96.56 125 ARG A N 1
ATOM 1024 C CA . ARG A 1 125 ? -5.138 -0.711 -6.715 1.00 96.56 125 ARG A CA 1
ATOM 1025 C C . ARG A 1 125 ? -4.562 -2.101 -6.936 1.00 96.56 125 ARG A C 1
ATOM 1027 O O . ARG A 1 125 ? -3.358 -2.248 -7.123 1.00 96.56 125 ARG A O 1
ATOM 1034 N N . VAL A 1 126 ? -5.433 -3.106 -6.939 1.00 96.69 126 VAL A N 1
ATOM 1035 C CA . VAL A 1 126 ? -5.115 -4.474 -7.373 1.00 96.69 126 VAL A CA 1
ATOM 1036 C C . VAL A 1 126 ? -5.630 -4.632 -8.801 1.00 96.69 126 VAL A C 1
ATOM 1038 O O . VAL A 1 126 ? -6.815 -4.429 -9.054 1.00 96.69 126 VAL A O 1
ATOM 1041 N N . THR A 1 127 ? -4.738 -4.929 -9.741 1.00 95.75 127 THR A N 1
ATOM 1042 C CA . THR A 1 127 ? -5.026 -4.958 -11.184 1.00 95.75 127 THR A CA 1
ATOM 1043 C C . THR A 1 127 ? -5.152 -6.363 -11.746 1.00 95.75 127 THR A C 1
ATOM 1045 O O . THR A 1 127 ? -5.715 -6.517 -12.824 1.00 95.75 127 THR A O 1
ATOM 1048 N N . TRP A 1 128 ? -4.624 -7.374 -11.046 1.00 95.31 128 TRP A N 1
ATOM 1049 C CA . TRP A 1 128 ? -4.521 -8.748 -11.556 1.00 95.31 128 TRP A CA 1
ATOM 1050 C C . TRP A 1 128 ? -3.730 -8.857 -12.872 1.00 95.31 128 TRP A C 1
ATOM 1052 O O . TRP A 1 128 ? -3.916 -9.791 -13.642 1.00 95.31 128 TRP A O 1
ATOM 1062 N N . LEU A 1 129 ? -2.830 -7.900 -13.130 1.00 93.62 129 LEU A N 1
ATOM 1063 C CA . LEU A 1 129 ? -1.865 -7.927 -14.235 1.00 93.62 129 LEU A CA 1
ATOM 1064 C C . LEU A 1 129 ? -0.481 -8.381 -13.734 1.00 93.62 129 LEU A C 1
ATOM 1066 O O . LEU A 1 129 ? -0.329 -8.751 -12.573 1.00 93.62 129 LEU A O 1
ATOM 1070 N N . GLN A 1 130 ? 0.552 -8.318 -14.586 1.00 88.94 130 GLN A N 1
ATOM 1071 C CA . GLN A 1 130 ? 1.907 -8.818 -14.284 1.00 88.94 130 GLN A CA 1
ATOM 1072 C C . GLN A 1 130 ? 2.477 -8.342 -12.930 1.00 88.94 130 GLN A C 1
ATOM 1074 O O . GLN A 1 130 ? 3.102 -9.134 -12.232 1.00 88.94 130 GLN A O 1
ATOM 1079 N N . SER A 1 131 ? 2.287 -7.072 -12.557 1.00 87.00 131 SER A N 1
ATOM 1080 C CA . SER A 1 131 ? 2.816 -6.508 -11.300 1.00 87.00 131 SER A CA 1
ATOM 1081 C C . SER A 1 131 ? 1.857 -6.631 -10.109 1.00 87.00 131 SER A C 1
ATOM 1083 O O . SER A 1 131 ? 2.161 -6.089 -9.049 1.00 87.00 131 SER A O 1
ATOM 1085 N N . LEU A 1 132 ? 0.691 -7.269 -10.294 1.00 94.38 132 LEU A N 1
ATOM 1086 C CA . LEU A 1 132 ? -0.466 -7.358 -9.389 1.00 94.38 132 LEU A CA 1
ATOM 1087 C C . LEU A 1 132 ? -1.112 -6.022 -8.986 1.00 94.38 132 LEU A C 1
ATOM 1089 O O . LEU A 1 132 ? -2.331 -5.959 -8.837 1.00 94.38 132 LEU A O 1
ATOM 1093 N N . ILE A 1 133 ? -0.326 -4.965 -8.807 1.00 95.25 133 ILE A N 1
ATOM 1094 C CA . ILE A 1 133 ? -0.753 -3.676 -8.281 1.00 95.25 133 ILE A CA 1
ATOM 1095 C C . ILE A 1 133 ? -0.486 -2.527 -9.253 1.00 95.25 133 ILE A C 1
ATOM 1097 O O . ILE A 1 133 ? 0.366 -2.612 -10.138 1.00 95.25 133 ILE A O 1
ATOM 1101 N N . ALA A 1 134 ? -1.208 -1.431 -9.040 1.00 93.56 134 ALA A N 1
ATOM 1102 C CA . ALA A 1 134 ? -0.916 -0.116 -9.596 1.00 93.56 134 ALA A CA 1
ATOM 1103 C C . ALA A 1 134 ? -0.916 0.921 -8.466 1.00 93.56 134 ALA A C 1
ATOM 1105 O O . ALA A 1 134 ? -1.652 0.765 -7.489 1.00 93.56 134 ALA A O 1
ATOM 1106 N N . LEU A 1 135 ? -0.091 1.957 -8.605 1.00 94.69 135 LEU A N 1
ATOM 1107 C CA . LEU A 1 135 ? 0.020 3.060 -7.654 1.00 94.69 135 LEU A CA 1
ATOM 1108 C C . LEU A 1 135 ? -0.714 4.276 -8.216 1.00 94.69 135 LEU A C 1
ATOM 1110 O O . LEU A 1 135 ? -0.338 4.796 -9.265 1.00 94.69 135 LEU A O 1
ATOM 1114 N N . GLU A 1 136 ? -1.757 4.724 -7.526 1.00 96.81 136 GLU A N 1
ATOM 1115 C CA . GLU A 1 136 ? -2.490 5.931 -7.900 1.00 96.81 136 GLU A CA 1
ATOM 1116 C C . GLU A 1 136 ? -1.725 7.170 -7.438 1.00 96.81 136 GLU A C 1
ATOM 1118 O O . GLU A 1 136 ? -1.124 7.178 -6.357 1.00 96.81 136 GLU A O 1
ATOM 1123 N N . GLY A 1 137 ? -1.705 8.200 -8.285 1.00 94.50 137 GLY A N 1
ATOM 1124 C CA . GLY A 1 137 ? -0.929 9.421 -8.050 1.00 94.50 137 GLY A CA 1
ATOM 1125 C C . GLY A 1 137 ? 0.586 9.235 -8.114 1.00 94.50 137 GLY A C 1
ATOM 1126 O O . GLY A 1 137 ? 1.313 10.090 -7.625 1.00 94.50 137 GLY A O 1
ATOM 1127 N N . CYS A 1 138 ? 1.081 8.128 -8.679 1.00 94.31 138 CYS A N 1
ATOM 1128 C CA . CYS A 1 138 ? 2.519 7.912 -8.830 1.00 94.31 138 CYS A CA 1
ATOM 1129 C C . CYS A 1 138 ? 3.158 9.029 -9.663 1.00 94.31 138 CYS A C 1
ATOM 1131 O O . CYS A 1 138 ? 2.762 9.248 -10.806 1.00 94.31 138 CYS A O 1
ATOM 1133 N N . ASP A 1 139 ? 4.142 9.709 -9.074 1.00 92.12 139 ASP A N 1
ATOM 1134 C CA . ASP A 1 139 ? 4.875 10.843 -9.648 1.00 92.12 139 ASP A CA 1
ATOM 1135 C C . ASP A 1 139 ? 3.991 12.041 -10.063 1.00 92.12 139 ASP A C 1
ATOM 1137 O O . ASP A 1 139 ? 4.429 12.905 -10.825 1.00 92.12 139 ASP A O 1
ATOM 1141 N N . ALA A 1 140 ? 2.764 12.129 -9.537 1.00 93.62 140 ALA A N 1
ATOM 1142 C CA . ALA A 1 140 ? 1.904 13.298 -9.702 1.00 93.62 140 ALA A CA 1
ATOM 1143 C C . ALA A 1 140 ? 2.369 14.462 -8.800 1.00 93.62 140 ALA A C 1
ATOM 1145 O O . ALA A 1 140 ? 2.898 14.210 -7.711 1.00 93.62 140 ALA A O 1
ATOM 1146 N N . PRO A 1 141 ? 2.175 15.728 -9.211 1.00 96.00 141 PRO A N 1
ATOM 1147 C CA . PRO A 1 141 ? 2.412 16.875 -8.334 1.00 96.00 141 PRO A CA 1
ATOM 1148 C C . PRO A 1 141 ? 1.431 16.890 -7.148 1.00 96.00 141 PRO A C 1
ATOM 1150 O O . PRO A 1 141 ? 0.291 16.443 -7.280 1.00 96.00 141 PRO A O 1
ATOM 1153 N N . ASP A 1 142 ? 1.855 17.421 -5.995 1.00 95.94 142 ASP A N 1
ATOM 1154 C CA . ASP A 1 142 ? 0.953 17.703 -4.865 1.00 95.94 142 ASP A CA 1
ATOM 1155 C C . ASP A 1 142 ? 0.219 19.043 -5.062 1.00 95.94 142 ASP A C 1
ATOM 1157 O O . ASP A 1 142 ? 0.443 20.009 -4.339 1.00 95.94 142 ASP A O 1
ATOM 1161 N N . ASP A 1 143 ? -0.638 19.112 -6.082 1.00 95.31 143 ASP A N 1
ATOM 1162 C CA . ASP A 1 143 ? -1.399 20.310 -6.484 1.00 95.31 143 ASP A CA 1
ATOM 1163 C C . ASP A 1 143 ? -2.841 20.345 -5.943 1.00 95.31 143 ASP A C 1
ATOM 1165 O O . ASP A 1 143 ? -3.658 21.171 -6.349 1.00 95.31 143 ASP A O 1
ATOM 1169 N N . GLY A 1 144 ? -3.158 19.428 -5.029 1.00 95.06 144 GLY A N 1
ATOM 1170 C CA . GLY A 1 144 ? -4.484 19.271 -4.439 1.00 95.06 144 GLY A CA 1
ATOM 1171 C C . GLY A 1 144 ? -5.405 18.285 -5.160 1.00 95.06 144 GLY A C 1
ATOM 1172 O O . GLY A 1 144 ? -6.453 17.941 -4.616 1.00 95.06 144 GLY A O 1
ATOM 1173 N N . ALA A 1 145 ? -5.012 17.706 -6.304 1.00 95.88 145 ALA A N 1
ATOM 1174 C CA . ALA A 1 145 ? -5.802 16.654 -6.964 1.00 95.88 145 ALA A CA 1
ATOM 1175 C C . ALA A 1 145 ? -6.057 15.423 -6.066 1.00 95.88 145 ALA A C 1
ATOM 1177 O O . ALA A 1 145 ? -7.035 14.694 -6.243 1.00 95.88 145 ALA A O 1
ATOM 1178 N N . PHE A 1 146 ? -5.181 15.205 -5.080 1.00 97.31 146 PHE A N 1
ATOM 1179 C CA . PHE A 1 146 ? -5.279 14.139 -4.086 1.00 97.31 146 PHE A CA 1
ATOM 1180 C C . PHE A 1 146 ? -5.682 14.648 -2.686 1.00 97.31 146 PHE A C 1
ATOM 1182 O O . PHE A 1 146 ? -5.571 13.903 -1.718 1.00 97.31 146 PHE A O 1
ATOM 1189 N N . ASP A 1 147 ? -6.195 15.879 -2.552 1.00 97.12 147 ASP A N 1
ATOM 1190 C CA . ASP A 1 147 ? -6.809 16.403 -1.313 1.00 97.12 147 ASP A CA 1
ATOM 1191 C C . ASP A 1 147 ? -8.234 15.876 -1.112 1.00 97.12 147 ASP A C 1
ATOM 1193 O O . ASP A 1 147 ? -9.203 16.615 -0.956 1.00 97.12 147 ASP A O 1
ATOM 1197 N N . VAL A 1 148 ? -8.369 14.553 -1.133 1.00 97.56 148 VAL A N 1
ATOM 1198 C CA . VAL A 1 148 ? -9.651 13.864 -0.991 1.00 97.56 148 VAL A CA 1
ATOM 1199 C C . VAL A 1 148 ? -9.609 12.880 0.159 1.00 97.56 148 VAL A C 1
ATOM 1201 O O . VAL A 1 148 ? -8.554 12.375 0.540 1.00 97.56 148 VAL A O 1
ATOM 1204 N N . GLU A 1 149 ? -10.781 12.551 0.680 1.00 98.06 149 GLU A N 1
ATOM 1205 C CA . GLU A 1 149 ? -10.944 11.444 1.605 1.00 98.06 149 GLU A CA 1
ATOM 1206 C C . GLU A 1 149 ? -11.861 10.395 0.992 1.00 98.06 149 GLU A C 1
ATOM 1208 O O . GLU A 1 149 ? -12.950 10.721 0.516 1.00 98.06 149 GLU A O 1
ATOM 1213 N N . ARG A 1 150 ? -11.406 9.141 0.937 1.00 98.19 150 ARG A N 1
ATOM 1214 C CA . ARG A 1 150 ? -12.151 8.079 0.250 1.00 98.19 150 ARG A CA 1
ATOM 1215 C C . ARG A 1 150 ? -11.766 6.676 0.715 1.00 98.19 150 ARG A C 1
ATOM 1217 O O . ARG A 1 150 ? -10.613 6.461 1.104 1.00 98.19 150 ARG A O 1
ATOM 1224 N N . PRO A 1 151 ? -12.672 5.693 0.573 1.00 98.44 151 PRO A N 1
ATOM 1225 C CA . PRO A 1 151 ? -12.293 4.298 0.686 1.00 98.44 151 PRO A CA 1
ATOM 1226 C C . PRO A 1 151 ? -11.409 3.909 -0.507 1.00 98.44 151 PRO A C 1
ATOM 1228 O O . PRO A 1 151 ? -11.651 4.318 -1.652 1.00 98.44 151 PRO A O 1
ATOM 1231 N N . VAL A 1 152 ? -10.379 3.109 -0.242 1.00 98.56 152 VAL A N 1
ATOM 1232 C CA . VAL A 1 152 ? -9.410 2.636 -1.241 1.00 98.56 152 VAL A CA 1
ATOM 1233 C C . VAL A 1 152 ? -9.123 1.143 -1.059 1.00 98.56 152 VAL A C 1
ATOM 1235 O O . VAL A 1 152 ? -9.364 0.599 0.015 1.00 98.56 152 VAL A O 1
ATOM 1238 N N . PRO A 1 153 ? -8.622 0.434 -2.088 1.00 98.00 153 PRO A N 1
ATOM 1239 C CA . PRO A 1 153 ? -8.336 -0.994 -1.959 1.00 98.00 153 PRO A CA 1
ATOM 1240 C C . PRO A 1 153 ? -7.232 -1.315 -0.946 1.00 98.00 153 PRO A C 1
ATOM 1242 O O . PRO A 1 153 ? -7.361 -2.293 -0.213 1.00 98.00 153 PRO A O 1
ATOM 1245 N N . TRP A 1 154 ? -6.153 -0.526 -0.932 1.00 97.88 154 TRP A N 1
ATOM 1246 C CA . TRP A 1 154 ? -5.023 -0.670 -0.013 1.00 97.88 154 TRP A CA 1
ATOM 1247 C C . TRP A 1 154 ? -4.162 0.606 0.005 1.00 97.88 154 TRP A C 1
ATOM 1249 O O . TRP A 1 154 ? -4.235 1.428 -0.913 1.00 97.88 154 TRP A O 1
ATOM 1259 N N . ILE A 1 155 ? -3.331 0.758 1.040 1.00 96.38 155 ILE A N 1
ATOM 1260 C CA . ILE A 1 155 ? -2.372 1.863 1.202 1.00 96.38 155 ILE A CA 1
ATOM 1261 C C . ILE A 1 155 ? -0.987 1.274 1.502 1.00 96.38 155 ILE A C 1
ATOM 1263 O O . ILE A 1 155 ? -0.917 0.306 2.263 1.00 96.38 155 ILE A O 1
ATOM 1267 N N . PRO A 1 156 ? 0.109 1.830 0.947 1.00 91.50 156 PRO A N 1
ATOM 1268 C CA . PRO A 1 156 ? 1.454 1.373 1.273 1.00 91.50 156 PRO A CA 1
ATOM 1269 C C . PRO A 1 156 ? 1.750 1.431 2.770 1.00 91.50 156 PRO A C 1
ATOM 1271 O O . PRO A 1 156 ? 1.573 2.464 3.415 1.00 91.50 156 PRO A O 1
ATOM 1274 N N . GLY A 1 157 ? 2.295 0.345 3.313 1.00 89.81 157 GLY A N 1
ATOM 1275 C CA . GLY A 1 157 ? 2.539 0.183 4.749 1.00 89.81 157 GLY A CA 1
ATOM 1276 C C . GLY A 1 157 ? 3.671 1.031 5.342 1.00 89.81 157 GLY A C 1
ATOM 1277 O O . GLY A 1 157 ? 4.243 0.644 6.361 1.00 89.81 157 GLY A O 1
ATOM 1278 N N . CYS A 1 158 ? 4.060 2.144 4.713 1.00 88.12 158 CYS A N 1
ATOM 1279 C CA . CYS A 1 158 ? 5.144 2.989 5.204 1.00 88.12 158 CYS A CA 1
ATOM 1280 C C . CYS A 1 158 ? 4.735 3.997 6.281 1.00 88.12 158 CYS A C 1
ATOM 1282 O O . CYS A 1 158 ? 5.576 4.374 7.094 1.00 88.12 158 CYS A O 1
ATOM 1284 N N . SER A 1 159 ? 3.476 4.429 6.275 1.00 92.56 159 SER A N 1
ATOM 1285 C CA . SER A 1 159 ? 2.867 5.269 7.307 1.00 92.56 159 SER A CA 1
ATOM 1286 C C . SER A 1 159 ? 1.366 5.021 7.284 1.00 92.56 159 SER A C 1
ATOM 1288 O O . SER A 1 159 ? 0.642 5.593 6.470 1.00 92.56 159 SER A O 1
ATOM 1290 N N . ILE A 1 160 ? 0.916 4.096 8.129 1.00 95.75 160 ILE A N 1
ATOM 1291 C CA . ILE A 1 160 ? -0.493 3.710 8.223 1.00 95.75 160 ILE A CA 1
ATOM 1292 C C . ILE A 1 160 ? -0.928 3.621 9.679 1.00 95.75 160 ILE A C 1
ATOM 1294 O O . ILE A 1 160 ? -0.218 3.078 10.527 1.00 95.75 160 ILE A O 1
ATOM 1298 N N . LEU A 1 161 ? -2.109 4.143 9.971 1.00 96.88 161 LEU A N 1
ATOM 1299 C CA . LEU A 1 161 ? -2.781 3.981 11.247 1.00 96.88 161 LEU A CA 1
ATOM 1300 C C . LEU A 1 161 ? -3.679 2.745 11.172 1.00 96.88 161 LEU A C 1
ATOM 1302 O O . LEU A 1 161 ? -4.562 2.656 10.324 1.00 96.88 161 LEU A O 1
ATOM 1306 N N . LEU A 1 162 ? -3.423 1.775 12.040 1.00 96.75 162 LEU A N 1
ATOM 1307 C CA . LEU A 1 162 ? -4.120 0.498 12.106 1.00 96.75 162 LEU A CA 1
ATOM 1308 C C . LEU A 1 162 ? -5.066 0.477 13.297 1.00 96.75 162 LEU A C 1
ATOM 1310 O O . LEU A 1 162 ? -4.679 0.848 14.408 1.00 96.75 162 LEU A O 1
ATOM 1314 N N . ARG A 1 163 ? -6.274 -0.044 13.102 1.00 96.19 163 ARG A N 1
ATOM 1315 C CA . ARG A 1 163 ? -7.179 -0.313 14.218 1.00 96.19 163 ARG A CA 1
ATOM 1316 C C . ARG A 1 163 ? -6.758 -1.585 14.943 1.00 96.19 163 ARG A C 1
ATOM 1318 O O . ARG A 1 163 ? -6.684 -2.666 14.358 1.00 96.19 163 ARG A O 1
ATOM 1325 N N . ALA A 1 164 ? -6.523 -1.475 16.246 1.00 93.69 164 ALA A N 1
ATOM 1326 C CA . ALA A 1 164 ? -6.080 -2.599 17.065 1.00 93.69 164 ALA A CA 1
ATOM 1327 C C . ALA A 1 164 ? -7.128 -3.720 17.145 1.00 93.69 164 ALA A C 1
ATOM 1329 O O . ALA A 1 164 ? -6.771 -4.885 17.306 1.00 93.69 164 ALA A O 1
ATOM 1330 N N . GLN A 1 165 ? -8.420 -3.392 17.033 1.00 94.19 165 GLN A N 1
ATOM 1331 C CA . GLN A 1 165 ? -9.484 -4.394 16.941 1.00 94.19 165 GLN A CA 1
ATOM 1332 C C . GLN A 1 165 ? -9.357 -5.239 15.670 1.00 94.19 165 GLN A C 1
ATOM 1334 O O . GLN A 1 165 ? -9.340 -6.460 15.783 1.00 94.19 165 GLN A O 1
ATOM 1339 N N . ALA A 1 166 ? -9.171 -4.612 14.504 1.00 95.62 166 ALA A N 1
ATOM 1340 C CA . ALA A 1 166 ? -8.991 -5.331 13.246 1.00 95.62 166 ALA A CA 1
ATOM 1341 C C . ALA A 1 166 ? -7.795 -6.294 13.324 1.00 95.62 166 ALA A C 1
ATOM 1343 O O . ALA A 1 166 ? -7.929 -7.464 12.993 1.00 95.62 166 ALA A O 1
ATOM 1344 N N . LEU A 1 167 ? -6.655 -5.852 13.874 1.00 93.19 167 LEU A N 1
ATOM 1345 C CA . LEU A 1 167 ? -5.482 -6.716 14.093 1.00 93.19 167 LEU A CA 1
ATOM 1346 C C . LEU A 1 167 ? -5.764 -7.920 15.004 1.00 93.19 167 LEU A C 1
ATOM 1348 O O . LEU A 1 167 ? -5.193 -8.988 14.791 1.00 93.19 167 LEU A O 1
ATOM 1352 N N . ARG A 1 168 ? -6.618 -7.759 16.022 1.00 91.50 168 ARG A N 1
ATOM 1353 C CA . ARG A 1 168 ? -7.026 -8.860 16.911 1.00 91.50 168 ARG A CA 1
ATOM 1354 C C . ARG A 1 168 ? -7.981 -9.835 16.229 1.00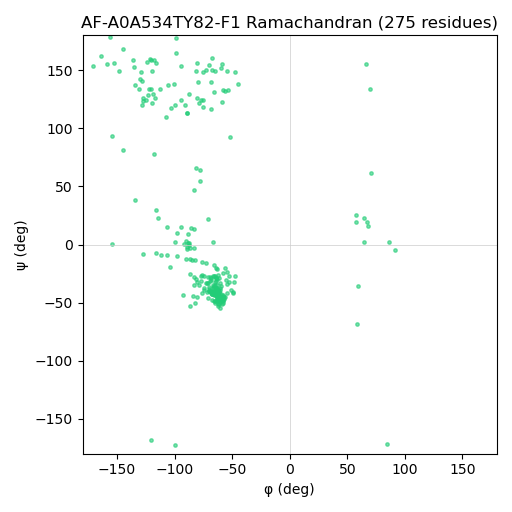 91.50 168 ARG A C 1
ATOM 1356 O O . ARG A 1 168 ? -7.944 -11.016 16.547 1.00 91.50 168 ARG A O 1
ATOM 1363 N N . GLU A 1 169 ? -8.823 -9.338 15.333 1.00 93.56 169 GLU A N 1
ATOM 1364 C CA . GLU A 1 169 ? -9.856 -10.122 14.660 1.00 93.56 169 GLU A CA 1
ATOM 1365 C C . GLU A 1 169 ? -9.307 -10.904 13.464 1.00 93.56 169 GLU A C 1
ATOM 1367 O O . GLU A 1 169 ? -9.508 -12.111 13.374 1.00 93.56 169 GLU A O 1
ATOM 1372 N N . ILE A 1 170 ? -8.572 -10.238 12.569 1.00 93.94 170 ILE A N 1
ATOM 1373 C CA . ILE A 1 170 ? -8.094 -10.849 11.318 1.00 93.94 170 ILE A CA 1
ATOM 1374 C C . ILE A 1 170 ? -6.649 -11.345 11.411 1.00 93.94 170 ILE A C 1
ATOM 1376 O O . ILE A 1 170 ? -6.164 -12.014 10.503 1.00 93.94 170 ILE A O 1
ATOM 1380 N N . GLY A 1 171 ? -5.945 -11.007 12.492 1.00 91.00 171 GLY A N 1
ATOM 1381 C CA . GLY A 1 171 ? -4.538 -11.323 12.683 1.00 91.00 171 GLY A CA 1
ATOM 1382 C C . GLY A 1 171 ? -3.584 -10.309 12.046 1.00 91.00 171 GLY A C 1
ATOM 1383 O O . GLY A 1 171 ? -3.942 -9.228 11.577 1.00 91.00 171 GLY A O 1
ATOM 1384 N N . LEU A 1 172 ? -2.304 -10.663 12.055 1.00 90.00 172 LEU A N 1
ATOM 1385 C CA . LEU A 1 172 ? -1.188 -9.790 11.678 1.00 90.00 172 LEU A CA 1
ATOM 1386 C C . LEU A 1 172 ? -0.741 -10.050 10.239 1.00 90.00 172 LEU A C 1
ATOM 1388 O O . LEU A 1 172 ? -1.276 -10.940 9.585 1.00 90.00 172 LEU A O 1
ATOM 1392 N N . LEU A 1 173 ? 0.238 -9.288 9.750 1.00 87.75 173 LEU A N 1
ATOM 1393 C CA . LEU A 1 173 ? 0.834 -9.491 8.423 1.00 87.75 173 LEU A CA 1
ATOM 1394 C C . LEU A 1 173 ? 1.317 -10.942 8.247 1.00 87.75 173 LEU A C 1
ATOM 1396 O O . LEU A 1 173 ? 2.006 -11.463 9.128 1.00 87.75 173 LEU A O 1
ATOM 1400 N N . ASP A 1 174 ? 0.989 -11.568 7.113 1.00 89.25 174 ASP A N 1
ATOM 1401 C CA . ASP A 1 174 ? 1.435 -12.927 6.794 1.00 89.25 174 ASP A CA 1
ATOM 1402 C C . ASP A 1 174 ? 2.956 -12.961 6.547 1.00 89.25 174 ASP A C 1
ATOM 1404 O O . ASP A 1 174 ? 3.492 -12.360 5.609 1.00 89.25 174 ASP A O 1
ATOM 1408 N N . GLU A 1 175 ? 3.679 -13.693 7.400 1.00 87.56 175 GLU A N 1
ATOM 1409 C CA . GLU A 1 175 ? 5.138 -13.816 7.326 1.00 87.56 175 GLU A CA 1
ATOM 1410 C C . GLU A 1 175 ? 5.626 -14.479 6.028 1.00 87.56 175 GLU A C 1
ATOM 1412 O O . GLU A 1 175 ? 6.774 -14.259 5.629 1.00 87.56 175 GLU A O 1
ATOM 1417 N N . SER A 1 176 ? 4.765 -15.229 5.336 1.00 89.62 176 SER A N 1
ATOM 1418 C CA . SER A 1 176 ? 5.065 -15.870 4.050 1.00 89.62 176 SER A CA 1
ATOM 1419 C C . SER A 1 176 ? 5.434 -14.841 2.980 1.00 89.62 176 SER A C 1
ATOM 1421 O O . SER A 1 176 ? 6.319 -15.086 2.149 1.00 89.62 176 SER A O 1
ATOM 1423 N N . PHE A 1 177 ? 4.832 -13.648 3.040 1.00 87.12 177 PHE A N 1
ATOM 1424 C CA . PHE A 1 177 ? 5.152 -12.543 2.138 1.00 87.12 177 PHE A CA 1
ATOM 1425 C C . PHE A 1 177 ? 6.543 -11.983 2.394 1.00 87.12 177 PHE A C 1
ATOM 1427 O O . PHE A 1 177 ? 7.216 -11.584 1.448 1.00 87.12 177 PHE A O 1
ATOM 1434 N N . PHE A 1 178 ? 7.037 -12.041 3.630 1.00 83.12 178 PHE A N 1
ATOM 1435 C CA . PHE A 1 178 ? 8.308 -11.471 4.066 1.00 83.12 178 PHE A CA 1
ATOM 1436 C C . PHE A 1 178 ? 8.418 -9.942 3.825 1.00 83.12 178 PHE A C 1
ATOM 1438 O O . PHE A 1 178 ? 8.461 -9.166 4.779 1.00 83.12 178 PHE A O 1
ATOM 1445 N N . ALA A 1 179 ? 8.481 -9.501 2.571 1.00 81.94 179 ALA A N 1
ATOM 1446 C CA . ALA A 1 179 ? 8.462 -8.108 2.144 1.00 81.94 179 ALA A CA 1
ATOM 1447 C C . ALA A 1 179 ? 7.781 -7.981 0.778 1.00 81.94 179 ALA A C 1
ATOM 1449 O O . ALA A 1 179 ? 7.976 -8.850 -0.070 1.00 81.94 179 ALA A O 1
ATOM 1450 N N . TYR A 1 180 ? 7.133 -6.841 0.552 1.00 85.69 180 TYR A N 1
ATOM 1451 C CA . TYR A 1 180 ? 6.310 -6.505 -0.610 1.00 85.69 180 TYR A CA 1
ATOM 1452 C C . TYR A 1 180 ? 5.000 -7.300 -0.660 1.00 85.69 180 TYR A C 1
ATOM 1454 O O . TYR A 1 180 ? 4.998 -8.520 -0.522 1.00 85.69 180 TYR A O 1
ATOM 1462 N N . HIS A 1 181 ? 3.892 -6.607 -0.919 1.00 92.75 181 HIS A N 1
ATOM 1463 C CA . HIS A 1 181 ? 2.527 -7.147 -0.926 1.00 92.75 181 HIS A CA 1
ATOM 1464 C C . HIS A 1 181 ? 2.002 -7.660 0.427 1.00 92.75 181 HIS A C 1
ATOM 1466 O O . HIS A 1 181 ? 0.861 -8.112 0.467 1.00 92.75 181 HIS A O 1
ATOM 1472 N N . GLU A 1 182 ? 2.760 -7.563 1.528 1.00 92.38 182 GLU A N 1
ATOM 1473 C CA . GLU A 1 182 ? 2.246 -7.903 2.864 1.00 92.38 182 GLU A CA 1
ATOM 1474 C C . GLU A 1 182 ? 1.115 -6.959 3.299 1.00 92.38 182 GLU A C 1
ATOM 1476 O O . GLU A 1 182 ? 0.161 -7.366 3.950 1.00 92.38 182 GLU A O 1
ATOM 1481 N N . ASP A 1 183 ? 1.209 -5.693 2.901 1.00 93.06 183 ASP A N 1
ATOM 1482 C CA . ASP A 1 183 ? 0.201 -4.658 3.109 1.00 93.06 183 ASP A CA 1
ATOM 1483 C C . ASP A 1 183 ? -1.010 -4.833 2.181 1.00 93.06 183 ASP A C 1
ATOM 1485 O O . ASP A 1 183 ? -2.151 -4.674 2.614 1.00 93.06 183 ASP A O 1
ATOM 1489 N N . VAL A 1 184 ? -0.771 -5.215 0.923 1.00 96.62 184 VAL A N 1
ATOM 1490 C CA . VAL A 1 184 ? -1.819 -5.519 -0.067 1.00 96.62 184 VAL A CA 1
ATOM 1491 C C . VAL A 1 184 ? -2.663 -6.721 0.370 1.00 96.62 184 VAL A C 1
ATOM 1493 O O . VAL A 1 184 ? -3.891 -6.672 0.294 1.00 96.62 184 VAL A O 1
ATOM 1496 N N . GLU A 1 185 ? -2.014 -7.794 0.830 1.00 96.81 185 GLU A N 1
ATOM 1497 C CA . GLU A 1 185 ? -2.669 -8.986 1.383 1.00 96.81 185 GLU A CA 1
ATOM 1498 C C . GLU A 1 185 ? -3.487 -8.634 2.625 1.00 96.81 185 GLU A C 1
ATOM 1500 O O . GLU A 1 185 ? -4.691 -8.894 2.662 1.00 96.81 185 GLU A O 1
ATOM 1505 N N . TRP A 1 186 ? -2.879 -7.945 3.594 1.00 96.50 186 TRP A N 1
ATOM 1506 C CA . TRP A 1 186 ? -3.560 -7.627 4.846 1.00 96.50 186 TRP A CA 1
ATOM 1507 C C . TRP A 1 186 ? -4.785 -6.735 4.623 1.00 96.50 186 TRP A C 1
ATOM 1509 O O . TRP A 1 186 ? -5.836 -6.971 5.219 1.00 96.50 186 TRP A O 1
ATOM 1519 N N . ALA A 1 187 ? -4.690 -5.755 3.716 1.00 97.81 187 ALA A N 1
ATOM 1520 C CA . ALA A 1 187 ? -5.821 -4.925 3.308 1.00 97.81 187 ALA A CA 1
ATOM 1521 C C . ALA A 1 187 ? -6.937 -5.747 2.640 1.00 97.81 187 ALA A C 1
ATOM 1523 O O . ALA A 1 187 ? -8.117 -5.519 2.909 1.00 97.81 187 ALA A O 1
ATOM 1524 N N . ALA A 1 188 ? -6.591 -6.729 1.802 1.00 97.75 188 ALA A N 1
ATOM 1525 C CA . ALA A 1 188 ? -7.571 -7.617 1.182 1.00 97.75 188 ALA A CA 1
ATOM 1526 C C . ALA A 1 188 ? -8.296 -8.479 2.224 1.00 97.75 188 ALA A C 1
ATOM 1528 O O . ALA A 1 188 ? -9.523 -8.582 2.187 1.00 97.75 188 ALA A O 1
ATOM 1529 N N . ARG A 1 189 ? -7.559 -9.035 3.191 1.00 97.12 189 ARG A N 1
ATOM 1530 C CA . ARG A 1 189 ? -8.134 -9.807 4.297 1.00 97.12 189 ARG A CA 1
ATOM 1531 C C . ARG A 1 189 ? -9.010 -8.950 5.213 1.00 97.12 189 ARG A C 1
ATOM 1533 O O . ARG A 1 189 ? -10.091 -9.392 5.586 1.00 97.12 189 ARG A O 1
ATOM 1540 N N . ALA A 1 190 ? -8.595 -7.719 5.520 1.00 97.69 190 ALA A N 1
ATOM 1541 C CA . ALA A 1 190 ? -9.401 -6.778 6.300 1.00 97.69 190 ALA A CA 1
ATOM 1542 C C . ALA A 1 190 ? -10.743 -6.502 5.613 1.00 97.69 190 ALA A C 1
ATOM 1544 O O . ALA A 1 190 ? -11.798 -6.642 6.229 1.00 97.69 190 ALA A O 1
ATOM 1545 N N . ARG A 1 191 ? -10.706 -6.221 4.305 1.00 97.94 191 ARG A N 1
ATOM 1546 C CA . ARG A 1 191 ? -11.908 -6.000 3.492 1.00 97.94 191 ARG A CA 1
ATOM 1547 C C . ARG A 1 191 ? -12.813 -7.224 3.408 1.00 97.94 191 ARG A C 1
ATOM 1549 O O . ARG A 1 191 ? -14.029 -7.073 3.451 1.00 97.94 191 ARG A O 1
ATOM 1556 N N . ALA A 1 192 ? -12.246 -8.426 3.331 1.00 97.19 192 ALA A N 1
ATOM 1557 C CA . ALA A 1 192 ? -13.022 -9.667 3.358 1.00 97.19 192 ALA A CA 1
ATOM 1558 C C . ALA A 1 192 ? -13.727 -9.907 4.708 1.00 97.19 192 ALA A C 1
ATOM 1560 O O . ALA A 1 192 ? -14.775 -10.543 4.735 1.00 97.19 192 ALA A O 1
ATOM 1561 N N . ALA A 1 193 ? -13.186 -9.368 5.804 1.00 97.44 193 ALA A N 1
ATOM 1562 C CA . ALA A 1 193 ? -13.780 -9.414 7.140 1.00 97.44 193 ALA A CA 1
ATOM 1563 C C . ALA A 1 193 ? -14.740 -8.238 7.432 1.00 97.44 193 ALA A C 1
ATOM 1565 O O . ALA A 1 193 ? -15.161 -8.058 8.568 1.00 97.44 193 ALA A O 1
ATOM 1566 N N . GLY A 1 194 ? -15.083 -7.422 6.429 1.00 98.00 194 GLY A N 1
ATOM 1567 C CA . GLY A 1 194 ? -16.016 -6.300 6.583 1.00 98.00 194 GLY A CA 1
ATOM 1568 C C . GLY A 1 194 ? -15.388 -4.989 7.065 1.00 98.00 194 GLY A C 1
ATOM 1569 O O . GLY A 1 194 ? -16.104 -4.003 7.208 1.00 98.00 194 GLY A O 1
ATOM 1570 N N . TRP A 1 195 ? -14.067 -4.938 7.262 1.00 98.56 195 TRP A N 1
ATOM 1571 C CA . TRP A 1 195 ? -13.362 -3.694 7.568 1.00 98.56 195 TRP A CA 1
ATOM 1572 C C . TRP A 1 195 ? -13.075 -2.877 6.302 1.00 98.56 195 TRP A C 1
ATOM 1574 O O . TRP A 1 195 ? -12.803 -3.423 5.233 1.00 98.56 195 TRP A O 1
ATOM 1584 N N . SER A 1 196 ? -13.041 -1.553 6.414 1.00 98.62 196 SER A N 1
ATOM 1585 C CA . SER A 1 196 ? -12.662 -0.662 5.315 1.00 98.62 196 SER A CA 1
ATOM 1586 C C . SER A 1 196 ? -11.202 -0.199 5.401 1.00 98.62 196 SER A C 1
ATOM 1588 O O . SER A 1 196 ? -10.513 -0.345 6.415 1.00 98.62 196 SER A O 1
ATOM 1590 N N . VAL A 1 197 ? -10.700 0.340 4.290 1.00 98.75 197 VAL A N 1
ATOM 1591 C CA . VAL A 1 197 ? -9.382 0.979 4.192 1.00 98.75 197 VAL A CA 1
ATOM 1592 C C . VAL A 1 197 ? -9.598 2.379 3.644 1.00 98.75 197 VAL A C 1
ATOM 1594 O O . VAL A 1 197 ? -10.196 2.535 2.579 1.00 98.75 197 VAL A O 1
ATOM 1597 N N . TRP A 1 198 ? -9.117 3.385 4.368 1.00 98.69 198 TRP A N 1
ATOM 1598 C CA . TRP A 1 198 ? -9.399 4.786 4.083 1.00 98.69 198 TRP A CA 1
ATOM 1599 C C . TRP A 1 198 ? -8.140 5.590 3.809 1.00 98.69 198 TRP A C 1
ATOM 1601 O O . TRP A 1 198 ? -7.153 5.530 4.540 1.00 98.69 198 TRP A O 1
ATOM 1611 N N . TYR A 1 199 ? -8.209 6.378 2.747 1.00 98.75 199 TYR A N 1
ATOM 1612 C CA . TYR A 1 199 ? -7.215 7.375 2.394 1.00 98.75 199 TYR A CA 1
ATOM 1613 C C . TYR A 1 199 ? -7.700 8.760 2.818 1.00 98.75 199 TYR A C 1
ATOM 1615 O O . TYR A 1 199 ? -8.863 9.082 2.574 1.00 98.75 199 TYR A O 1
ATOM 1623 N N . THR A 1 200 ? -6.811 9.584 3.379 1.00 98.31 200 THR A N 1
ATOM 1624 C CA . THR A 1 200 ? -7.051 11.011 3.635 1.00 98.31 200 THR A CA 1
ATOM 1625 C C . THR A 1 200 ? -5.936 11.876 3.042 1.00 98.31 200 THR A C 1
ATOM 1627 O O . THR A 1 200 ? -4.758 11.715 3.364 1.00 98.31 200 THR A O 1
ATOM 1630 N N . GLY A 1 201 ? -6.299 12.827 2.182 1.00 97.44 201 GLY A N 1
ATOM 1631 C CA . GLY A 1 201 ? -5.356 13.755 1.552 1.00 97.44 201 GLY A CA 1
ATOM 1632 C C . GLY A 1 201 ? -4.674 14.719 2.525 1.00 97.44 201 GLY A C 1
ATOM 1633 O O . GLY A 1 201 ? -3.623 15.270 2.207 1.00 97.44 201 GLY A O 1
ATOM 1634 N N . GLY A 1 202 ? -5.224 14.884 3.734 1.00 93.88 202 GLY A N 1
ATOM 1635 C CA . GLY A 1 202 ? -4.682 15.805 4.729 1.00 93.88 202 GLY A CA 1
ATOM 1636 C C . GLY A 1 202 ? -3.355 15.350 5.342 1.00 93.88 202 GLY A C 1
ATOM 1637 O O . GLY A 1 202 ? -2.531 16.187 5.690 1.00 93.88 202 GLY A O 1
ATOM 1638 N N . ALA A 1 203 ? -3.136 14.044 5.510 1.00 96.75 203 ALA A N 1
ATOM 1639 C CA . ALA A 1 203 ? -1.947 13.530 6.189 1.00 96.75 203 ALA A CA 1
ATOM 1640 C C . ALA A 1 203 ? -0.786 13.344 5.197 1.00 96.75 203 ALA A C 1
ATOM 1642 O O . ALA A 1 203 ? -0.957 12.695 4.165 1.00 96.75 203 ALA A O 1
ATOM 1643 N N . ARG A 1 204 ? 0.404 13.876 5.513 1.00 96.50 204 ARG A N 1
ATOM 1644 C CA . ARG A 1 204 ? 1.575 13.868 4.617 1.00 96.50 204 ARG A CA 1
ATOM 1645 C C . ARG A 1 204 ? 2.763 13.124 5.223 1.00 96.50 204 ARG A C 1
ATOM 1647 O O . ARG A 1 204 ? 3.279 13.473 6.279 1.00 96.50 204 ARG A O 1
ATOM 1654 N N . THR A 1 205 ? 3.233 12.097 4.522 1.00 95.31 205 THR A N 1
ATOM 1655 C CA . THR A 1 205 ? 4.453 11.353 4.865 1.00 95.31 205 THR A CA 1
ATOM 1656 C C . THR A 1 205 ? 5.462 11.475 3.733 1.00 95.31 205 THR A C 1
ATOM 1658 O O . THR A 1 205 ? 5.144 11.153 2.597 1.00 95.31 205 THR A O 1
ATOM 1661 N N . TYR A 1 206 ? 6.704 11.837 4.033 1.00 93.88 206 TYR A N 1
ATOM 1662 C CA . TYR A 1 206 ? 7.805 11.819 3.074 1.00 93.88 206 TYR A CA 1
ATOM 1663 C C . TYR A 1 206 ? 8.571 10.507 3.195 1.00 93.88 206 TYR A C 1
ATOM 1665 O O . TYR A 1 206 ? 9.061 10.158 4.269 1.00 93.88 206 TYR A O 1
ATOM 1673 N N . HIS A 1 207 ? 8.702 9.773 2.094 1.00 87.06 207 HIS A N 1
ATOM 1674 C CA . HIS A 1 207 ? 9.372 8.477 2.065 1.00 87.06 207 HIS A CA 1
ATOM 1675 C C . HIS A 1 207 ? 10.663 8.544 1.255 1.00 87.06 207 HIS A C 1
ATOM 1677 O O . HIS A 1 207 ? 10.683 9.027 0.118 1.00 87.06 207 HIS A O 1
ATOM 1683 N N . ALA A 1 208 ? 11.750 7.983 1.784 1.00 84.06 208 ALA A N 1
ATOM 1684 C CA . ALA A 1 208 ? 12.974 7.775 1.019 1.00 84.06 208 ALA A CA 1
ATOM 1685 C C . ALA A 1 208 ? 12.818 6.552 0.097 1.00 84.06 208 ALA A C 1
ATOM 1687 O O . ALA A 1 208 ? 13.522 5.554 0.244 1.00 84.06 208 ALA A O 1
ATOM 1688 N N . VAL A 1 209 ? 11.898 6.631 -0.876 1.00 62.19 209 VAL A N 1
ATOM 1689 C CA . VAL A 1 209 ? 11.504 5.561 -1.827 1.00 62.19 209 VAL A CA 1
ATOM 1690 C C . VAL A 1 209 ? 12.705 4.863 -2.475 1.00 62.19 209 VAL A C 1
ATOM 1692 O O . VAL A 1 209 ? 12.623 3.681 -2.793 1.00 62.19 209 VAL A O 1
ATOM 1695 N N . HIS A 1 210 ? 13.837 5.569 -2.591 1.00 57.28 210 HIS A N 1
ATOM 1696 C CA . HIS A 1 210 ? 15.095 5.097 -3.174 1.00 57.28 210 HIS A CA 1
ATOM 1697 C C . HIS A 1 210 ? 16.249 4.932 -2.166 1.00 57.28 210 HIS A C 1
ATOM 1699 O O . HIS A 1 210 ? 17.289 4.377 -2.523 1.00 57.28 210 HIS A O 1
ATOM 1705 N N . GLY A 1 211 ? 16.100 5.384 -0.916 1.00 41.22 211 GLY A N 1
ATOM 1706 C CA . GLY A 1 211 ? 17.149 5.325 0.114 1.00 41.22 211 GLY A CA 1
ATOM 1707 C C . GLY A 1 211 ? 17.418 3.904 0.622 1.00 41.22 211 GLY A C 1
ATOM 1708 O O . GLY A 1 211 ? 18.544 3.560 0.999 1.00 41.22 211 GLY A O 1
ATOM 1709 N N . SER A 1 212 ? 16.398 3.048 0.564 1.00 39.69 212 SER A N 1
ATOM 1710 C CA . SER A 1 212 ? 16.454 1.635 0.941 1.00 39.69 212 SER A CA 1
ATOM 1711 C C . SER A 1 212 ? 16.439 0.673 -0.258 1.00 39.69 212 SER A C 1
ATOM 1713 O O . SER A 1 212 ? 16.726 -0.501 -0.066 1.00 39.69 212 SER A O 1
ATOM 1715 N N . SER A 1 213 ? 16.204 1.138 -1.491 1.00 36.69 213 SER A N 1
ATOM 1716 C CA . SER A 1 213 ? 16.053 0.296 -2.701 1.00 36.69 213 SER A CA 1
ATOM 1717 C C . SER A 1 213 ? 16.947 0.693 -3.892 1.00 36.69 213 SER A C 1
ATOM 1719 O O . SER A 1 213 ? 17.062 -0.082 -4.834 1.00 36.69 213 SER A O 1
ATOM 1721 N N . GLY A 1 214 ? 17.653 1.830 -3.834 1.00 32.69 214 GLY A N 1
ATOM 1722 C CA . GLY A 1 214 ? 18.721 2.176 -4.773 1.00 32.69 214 GLY A CA 1
ATOM 1723 C C . GLY A 1 214 ? 18.263 2.514 -6.195 1.00 32.69 214 GLY A C 1
ATOM 1724 O O . GLY A 1 214 ? 18.715 1.867 -7.120 1.00 32.69 214 GLY A O 1
ATOM 1725 N N . GLY A 1 215 ? 17.450 3.556 -6.392 1.00 34.97 215 GLY A N 1
ATOM 1726 C CA . GLY A 1 215 ? 17.250 4.217 -7.699 1.00 34.97 215 GLY A CA 1
ATOM 1727 C C . GLY A 1 215 ? 16.572 3.400 -8.822 1.00 34.97 215 GLY A C 1
ATOM 1728 O O . GLY A 1 215 ? 16.658 2.178 -8.896 1.00 34.97 215 GLY A O 1
ATOM 1729 N N . GLU A 1 216 ? 15.949 4.095 -9.781 1.00 39.47 216 GLU A N 1
ATOM 1730 C CA . GLU A 1 216 ? 15.227 3.512 -10.936 1.00 39.47 216 GLU A CA 1
ATOM 1731 C C . GLU A 1 216 ? 16.034 2.491 -11.760 1.00 39.47 216 GLU A C 1
ATOM 1733 O O . GLU A 1 216 ? 15.469 1.586 -12.372 1.00 39.47 216 GLU A O 1
ATOM 1738 N N . ARG A 1 217 ? 17.369 2.596 -11.767 1.00 39.94 217 ARG A N 1
ATOM 1739 C CA . ARG A 1 217 ? 18.258 1.670 -12.492 1.00 39.94 217 ARG A CA 1
ATOM 1740 C C . ARG A 1 217 ? 18.640 0.410 -11.711 1.00 39.94 217 ARG A C 1
ATOM 1742 O O . ARG A 1 217 ? 19.187 -0.505 -12.319 1.00 39.94 217 ARG A O 1
ATOM 1749 N N . TYR A 1 218 ? 18.378 0.351 -10.406 1.00 41.72 218 TYR A N 1
ATOM 1750 C CA . TYR A 1 218 ? 18.857 -0.714 -9.516 1.00 41.72 218 TYR A CA 1
ATOM 1751 C C . TYR A 1 218 ? 17.767 -1.246 -8.575 1.00 41.72 218 TYR A C 1
ATOM 1753 O O . TYR A 1 218 ? 18.057 -1.674 -7.460 1.00 41.72 218 TYR A O 1
ATOM 1761 N N . TYR A 1 219 ? 16.534 -1.368 -9.084 1.00 51.09 219 TYR A N 1
ATOM 1762 C CA . TYR A 1 219 ? 15.587 -2.387 -8.619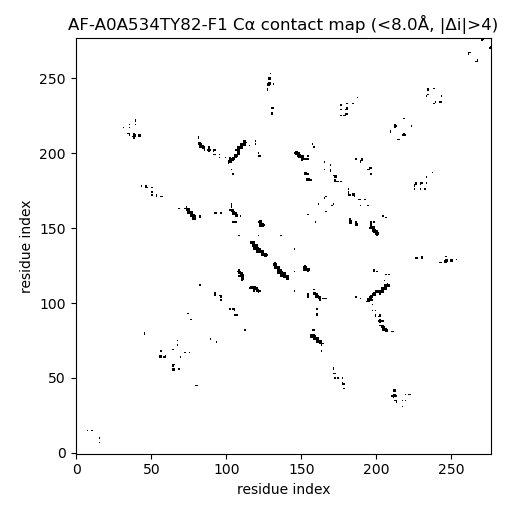 1.00 51.09 219 TYR A CA 1
ATOM 1763 C C . TYR A 1 219 ? 16.273 -3.764 -8.656 1.00 51.09 219 TYR A C 1
ATOM 1765 O O . TYR A 1 219 ? 16.325 -4.424 -9.699 1.00 51.09 219 TYR A O 1
ATOM 1773 N N . GLY A 1 220 ? 16.873 -4.165 -7.534 1.00 58.38 220 GLY A N 1
ATOM 1774 C CA . GLY A 1 220 ? 17.684 -5.373 -7.437 1.00 58.38 220 GLY A CA 1
ATOM 1775 C C . GLY A 1 220 ? 16.882 -6.629 -7.778 1.00 58.38 220 GLY A C 1
ATOM 1776 O O . GLY A 1 220 ? 15.671 -6.685 -7.558 1.00 58.38 220 GLY A O 1
ATOM 1777 N N . GLY A 1 221 ? 17.565 -7.666 -8.275 1.00 73.62 221 GLY A N 1
ATOM 1778 C CA . GLY A 1 221 ? 16.933 -8.947 -8.616 1.00 73.62 221 GLY A CA 1
ATOM 1779 C C . GLY A 1 221 ? 16.114 -9.543 -7.465 1.00 73.62 221 GLY A C 1
ATOM 1780 O O . GLY A 1 221 ? 15.060 -10.115 -7.705 1.00 73.62 221 GLY A O 1
ATOM 1781 N N . PHE A 1 222 ? 16.531 -9.316 -6.214 1.00 75.50 222 PHE A N 1
ATOM 1782 C CA . PHE A 1 222 ? 15.811 -9.781 -5.027 1.00 75.50 222 PHE A CA 1
ATOM 1783 C C . PHE A 1 222 ? 14.455 -9.091 -4.816 1.00 75.50 222 PHE A C 1
ATOM 1785 O O . PHE A 1 222 ? 13.486 -9.770 -4.496 1.00 75.50 222 PHE A O 1
ATOM 1792 N N . HIS A 1 223 ? 14.357 -7.774 -5.040 1.00 78.06 223 HIS A N 1
ATOM 1793 C CA . HIS A 1 223 ? 13.072 -7.066 -4.992 1.00 78.06 223 HIS A CA 1
ATOM 1794 C C . HIS A 1 223 ? 12.127 -7.610 -6.062 1.00 78.06 223 HIS A C 1
ATOM 1796 O O . HIS A 1 223 ? 11.012 -8.005 -5.751 1.00 78.06 223 HIS A O 1
ATOM 1802 N N . LYS A 1 224 ? 12.592 -7.685 -7.318 1.00 82.06 224 LYS A N 1
ATOM 1803 C CA . LYS A 1 224 ? 11.775 -8.184 -8.435 1.00 82.06 224 LYS A CA 1
ATOM 1804 C C . LYS A 1 224 ? 11.315 -9.619 -8.199 1.00 82.06 224 LYS A C 1
ATOM 1806 O O . LYS A 1 224 ? 10.154 -9.927 -8.437 1.00 82.06 224 LYS A O 1
ATOM 1811 N N . TYR A 1 225 ? 12.214 -10.468 -7.701 1.00 86.31 225 TYR A N 1
ATOM 1812 C CA . TYR A 1 225 ? 11.897 -11.835 -7.310 1.00 86.31 225 TYR A CA 1
ATOM 1813 C C . TYR A 1 225 ? 10.816 -11.878 -6.227 1.00 86.31 225 TYR A C 1
ATOM 1815 O O . TYR A 1 225 ? 9.823 -12.574 -6.409 1.00 86.31 225 TYR A O 1
ATOM 1823 N N . LEU A 1 226 ? 10.978 -11.131 -5.128 1.00 87.69 226 LEU A N 1
ATOM 1824 C CA . LEU A 1 226 ? 9.997 -11.122 -4.043 1.00 87.69 226 LEU A CA 1
ATOM 1825 C C . LEU A 1 226 ? 8.642 -10.585 -4.504 1.00 87.69 226 LEU A C 1
ATOM 1827 O O . LEU A 1 226 ? 7.640 -11.241 -4.247 1.00 87.69 226 LEU A O 1
ATOM 1831 N N . SER A 1 227 ? 8.599 -9.467 -5.232 1.00 90.00 227 SER A N 1
ATOM 1832 C CA . SER A 1 227 ? 7.346 -8.910 -5.758 1.00 90.00 227 SER A CA 1
ATOM 1833 C C . SER A 1 227 ? 6.650 -9.885 -6.716 1.00 90.00 227 SER A C 1
ATOM 1835 O O . SER A 1 227 ? 5.450 -10.115 -6.591 1.00 90.00 227 SER A O 1
ATOM 1837 N N . ALA A 1 228 ? 7.393 -10.540 -7.618 1.00 91.94 228 ALA A N 1
ATOM 1838 C CA . ALA A 1 228 ? 6.833 -11.543 -8.528 1.00 91.94 228 ALA A CA 1
ATOM 1839 C C . ALA A 1 228 ? 6.322 -12.786 -7.779 1.00 91.94 228 ALA A C 1
ATOM 1841 O O . ALA A 1 228 ? 5.185 -13.210 -7.978 1.00 91.94 228 ALA A O 1
ATOM 1842 N N . ARG A 1 229 ? 7.133 -13.342 -6.868 1.00 93.94 229 ARG A N 1
ATOM 1843 C CA . ARG A 1 229 ? 6.753 -14.477 -6.013 1.00 93.94 229 ARG A CA 1
ATOM 1844 C C . ARG A 1 229 ? 5.495 -14.156 -5.207 1.00 93.94 229 ARG A C 1
ATOM 1846 O O . ARG A 1 229 ? 4.584 -14.974 -5.131 1.00 93.94 229 ARG A O 1
ATOM 1853 N N . ASN A 1 230 ? 5.443 -12.968 -4.615 1.00 95.19 230 ASN A N 1
ATOM 1854 C CA . ASN A 1 230 ? 4.340 -12.548 -3.761 1.00 95.19 230 ASN A CA 1
ATOM 1855 C C . ASN A 1 230 ? 3.085 -12.192 -4.552 1.00 95.19 230 ASN A C 1
ATOM 1857 O O . ASN A 1 230 ? 1.992 -12.391 -4.039 1.00 95.19 230 ASN A O 1
ATOM 1861 N N . SER A 1 231 ? 3.221 -11.759 -5.807 1.00 95.62 231 SER A N 1
ATOM 1862 C CA . SER A 1 231 ? 2.080 -11.608 -6.713 1.00 95.62 231 SER A CA 1
ATOM 1863 C C . SER A 1 231 ? 1.388 -12.953 -6.960 1.00 95.62 231 SER A C 1
ATOM 1865 O O . SER A 1 231 ? 0.166 -13.053 -6.867 1.00 95.62 231 SER A O 1
ATOM 1867 N N . VAL A 1 232 ? 2.170 -14.016 -7.182 1.00 95.06 232 VAL A N 1
ATOM 1868 C CA . VAL A 1 232 ? 1.645 -15.386 -7.320 1.00 95.06 232 VAL A CA 1
ATOM 1869 C C . VAL A 1 232 ? 1.061 -15.899 -6.002 1.00 95.06 232 VAL A C 1
ATOM 1871 O O . VAL A 1 232 ? -0.012 -16.500 -6.006 1.00 95.06 232 VAL A O 1
ATOM 1874 N N . LEU A 1 233 ? 1.728 -15.647 -4.870 1.00 96.44 233 LEU A N 1
ATOM 1875 C CA . LEU A 1 233 ? 1.224 -16.034 -3.549 1.00 96.44 233 LEU A CA 1
ATOM 1876 C C . LEU A 1 233 ? -0.122 -15.365 -3.239 1.00 96.44 233 LEU A C 1
ATOM 1878 O O . LEU A 1 233 ? -1.068 -16.051 -2.868 1.00 96.44 233 LEU A O 1
ATOM 1882 N N . TYR A 1 234 ? -0.233 -14.055 -3.464 1.00 97.44 234 TYR A N 1
ATOM 1883 C CA . TYR A 1 234 ? -1.484 -13.316 -3.317 1.00 97.44 234 TYR A CA 1
ATOM 1884 C C . TYR A 1 234 ? -2.583 -13.897 -4.210 1.00 97.44 234 TYR A C 1
ATOM 1886 O O . TYR A 1 234 ? -3.696 -14.132 -3.746 1.00 97.44 234 TYR A O 1
ATOM 1894 N N . ALA A 1 235 ? -2.268 -14.194 -5.474 1.00 96.31 235 ALA A N 1
ATOM 1895 C CA . ALA A 1 235 ? -3.234 -14.776 -6.395 1.00 96.31 235 ALA A CA 1
ATOM 1896 C C . ALA A 1 235 ? -3.692 -16.179 -5.982 1.00 96.31 235 ALA A C 1
ATOM 1898 O O . ALA A 1 235 ? -4.851 -16.523 -6.184 1.00 96.31 235 ALA A O 1
ATOM 1899 N N . LYS A 1 236 ? -2.821 -16.971 -5.352 1.00 95.56 236 LYS A N 1
ATOM 1900 C CA . LYS A 1 236 ? -3.191 -18.272 -4.785 1.00 95.56 236 LYS A CA 1
ATOM 1901 C C . LYS A 1 236 ? -4.159 -18.140 -3.602 1.00 95.56 236 LYS A C 1
ATOM 1903 O O . LYS A 1 236 ? -4.997 -19.016 -3.424 1.00 95.56 236 LYS A O 1
ATOM 1908 N N . ILE A 1 237 ? -4.024 -17.089 -2.791 1.00 95.38 237 ILE A N 1
ATOM 1909 C CA . ILE A 1 237 ? -4.829 -16.884 -1.576 1.00 95.38 237 ILE A CA 1
ATOM 1910 C C . ILE A 1 237 ? -6.173 -16.214 -1.899 1.00 95.38 237 ILE A C 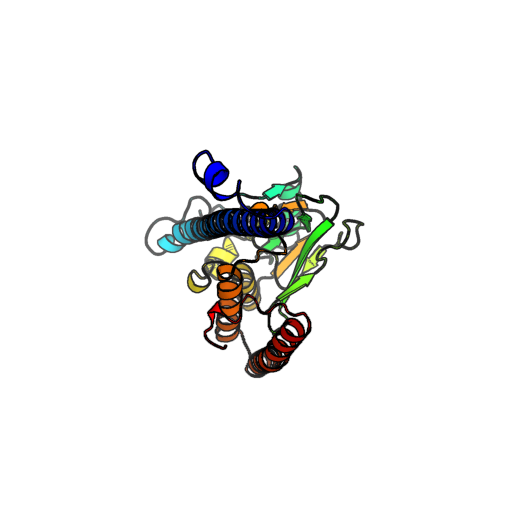1
ATOM 1912 O O . ILE A 1 237 ? -7.205 -16.633 -1.384 1.00 95.38 237 ILE A O 1
ATOM 1916 N N . HIS A 1 238 ? -6.170 -15.184 -2.750 1.00 95.75 238 HIS A N 1
ATOM 1917 C CA . HIS A 1 238 ? -7.333 -14.315 -2.983 1.00 95.75 238 HIS A CA 1
ATOM 1918 C C . HIS A 1 238 ? -7.893 -14.371 -4.407 1.00 95.75 238 HIS A C 1
ATOM 1920 O O . HIS A 1 238 ? -8.903 -13.729 -4.690 1.00 95.75 238 HIS A O 1
ATOM 1926 N N . GLY A 1 239 ? -7.217 -15.057 -5.330 1.00 93.50 239 GLY A N 1
ATOM 1927 C CA . GLY A 1 239 ? -7.540 -14.997 -6.749 1.00 93.50 239 GLY A CA 1
ATOM 1928 C C . GLY A 1 239 ? -8.704 -15.883 -7.130 1.00 93.50 239 GLY A C 1
ATOM 1929 O O . GLY A 1 239 ? -8.681 -17.097 -6.937 1.00 93.50 239 GLY A O 1
ATOM 1930 N N . HIS A 1 240 ? -9.692 -15.280 -7.780 1.00 95.44 240 HIS A N 1
ATOM 1931 C CA . HIS A 1 240 ? -10.673 -16.044 -8.525 1.00 95.44 240 HIS A CA 1
ATOM 1932 C C . HIS A 1 240 ? -10.049 -16.610 -9.813 1.00 95.44 240 HIS A C 1
ATOM 1934 O O . HIS A 1 240 ? -9.178 -15.979 -10.413 1.00 95.44 240 HIS A O 1
ATOM 1940 N N . ILE A 1 241 ? -10.525 -17.760 -10.304 1.00 96.19 241 ILE A N 1
ATOM 1941 C CA . ILE A 1 241 ? -9.976 -18.435 -11.493 1.00 96.19 241 ILE A CA 1
ATOM 1942 C C . ILE A 1 241 ? -9.790 -17.512 -12.711 1.00 96.19 241 ILE A C 1
ATOM 1944 O O . ILE A 1 241 ? -8.752 -17.569 -13.363 1.00 96.19 241 ILE A O 1
ATOM 1948 N N . TRP A 1 242 ? -10.727 -16.599 -12.990 1.00 96.75 242 TRP A N 1
ATOM 1949 C CA . TRP A 1 242 ? -10.603 -15.634 -14.092 1.00 96.75 242 TRP A CA 1
ATOM 1950 C C . TRP A 1 242 ? -9.569 -14.537 -13.827 1.00 96.75 242 TRP A C 1
ATOM 1952 O O . TRP A 1 242 ? -8.905 -14.097 -14.759 1.00 96.75 242 TRP A O 1
ATOM 1962 N N . GLN A 1 243 ? -9.388 -14.109 -12.576 1.00 96.75 243 GLN A N 1
ATOM 1963 C CA . GLN A 1 243 ? -8.337 -13.160 -12.200 1.00 96.75 243 GLN A CA 1
ATOM 1964 C C . GLN A 1 243 ? -6.950 -13.797 -12.329 1.00 96.75 243 GLN A C 1
ATOM 1966 O O . GLN A 1 243 ? -6.023 -13.176 -12.845 1.00 96.75 243 GLN A O 1
ATOM 1971 N N . VAL A 1 244 ? -6.820 -15.059 -11.915 1.00 95.31 244 VAL A N 1
ATOM 1972 C CA . VAL A 1 244 ? -5.591 -15.842 -12.089 1.00 95.31 244 VAL A CA 1
ATOM 1973 C C . VAL A 1 244 ? -5.302 -16.057 -13.576 1.00 95.31 244 VAL A C 1
ATOM 1975 O O . VAL A 1 244 ? -4.165 -15.865 -14.005 1.00 95.31 244 VAL A O 1
ATOM 1978 N N . ALA A 1 245 ? -6.320 -16.384 -14.377 1.00 95.94 245 ALA A N 1
ATOM 1979 C CA . ALA A 1 245 ? -6.186 -16.521 -15.826 1.00 95.94 245 ALA A CA 1
ATOM 1980 C C . ALA A 1 245 ? -5.774 -15.200 -16.498 1.00 95.94 245 ALA A C 1
ATOM 1982 O O . ALA A 1 245 ? -4.871 -15.202 -17.332 1.00 95.94 245 ALA A O 1
ATOM 1983 N N . LEU A 1 246 ? -6.368 -14.069 -16.097 1.00 96.19 246 LEU A N 1
ATOM 1984 C CA . LEU A 1 246 ? -5.984 -12.735 -16.569 1.00 96.19 246 LEU A CA 1
ATOM 1985 C C . LEU A 1 246 ? -4.520 -12.425 -16.236 1.00 96.19 246 LEU A C 1
ATOM 1987 O O . LEU A 1 246 ? -3.770 -11.985 -17.106 1.00 96.19 246 LEU A O 1
ATOM 1991 N N . MET A 1 247 ? -4.097 -12.702 -15.002 1.00 95.75 247 MET A N 1
ATOM 1992 C CA . MET A 1 247 ? -2.717 -12.489 -14.574 1.00 95.75 247 MET A CA 1
ATOM 1993 C C . MET A 1 247 ? -1.744 -13.367 -15.366 1.00 95.75 247 MET A C 1
ATOM 1995 O O . MET A 1 247 ? -0.719 -12.876 -15.840 1.00 95.75 247 MET A O 1
ATOM 1999 N N . ALA A 1 248 ? -2.074 -14.646 -15.557 1.00 94.50 248 ALA A N 1
ATOM 2000 C CA . ALA A 1 248 ? -1.271 -15.574 -16.346 1.00 94.50 248 ALA A CA 1
ATOM 2001 C C . ALA A 1 248 ? -1.156 -15.118 -17.808 1.00 94.50 248 ALA A C 1
ATOM 2003 O O . ALA A 1 248 ? -0.049 -15.052 -18.340 1.00 94.50 248 ALA A O 1
ATOM 2004 N N . ALA A 1 249 ? -2.270 -14.726 -18.432 1.00 95.06 249 ALA A N 1
ATOM 2005 C CA . ALA A 1 249 ? -2.282 -14.191 -19.789 1.00 95.06 249 ALA A CA 1
ATOM 2006 C C . ALA A 1 249 ? -1.428 -12.919 -19.901 1.00 95.06 249 ALA A C 1
ATOM 2008 O O . ALA A 1 249 ? -0.603 -12.810 -20.808 1.00 95.06 249 ALA A O 1
ATOM 2009 N N . ALA A 1 250 ? -1.554 -11.991 -18.946 1.00 93.94 250 ALA A N 1
ATOM 2010 C CA . ALA A 1 250 ? -0.737 -10.784 -18.906 1.00 93.94 250 ALA A CA 1
ATOM 2011 C C . ALA A 1 250 ? 0.759 -11.125 -18.839 1.00 93.94 250 ALA A C 1
ATOM 2013 O O . ALA A 1 250 ? 1.526 -10.603 -19.637 1.00 93.94 250 ALA A O 1
ATOM 2014 N N . ILE A 1 251 ? 1.166 -12.041 -17.953 1.00 92.12 251 ILE A N 1
ATOM 2015 C CA . ILE A 1 251 ? 2.560 -12.492 -17.814 1.00 92.12 251 ILE A CA 1
ATOM 2016 C C . ILE A 1 251 ? 3.083 -13.109 -19.121 1.00 92.12 251 ILE A C 1
ATOM 2018 O O . ILE A 1 251 ? 4.176 -12.757 -19.571 1.00 92.12 251 ILE A O 1
ATOM 2022 N N . VAL A 1 252 ? 2.305 -14.005 -19.739 1.00 93.12 252 VAL A N 1
ATOM 2023 C CA . VAL A 1 252 ? 2.675 -14.697 -20.985 1.00 93.12 252 VAL A CA 1
ATOM 2024 C C . VAL A 1 252 ? 2.835 -13.719 -22.146 1.00 93.12 252 VAL A C 1
ATOM 2026 O O . VAL A 1 252 ? 3.717 -13.909 -22.975 1.00 93.12 252 VAL A O 1
ATOM 2029 N N . VAL A 1 253 ? 2.031 -12.657 -22.203 1.00 91.94 253 VAL A N 1
ATOM 2030 C CA . VAL A 1 253 ? 2.109 -11.653 -23.274 1.00 91.94 253 VAL A CA 1
ATOM 2031 C C . VAL A 1 253 ? 3.234 -10.644 -23.027 1.00 91.94 253 VAL A C 1
ATOM 2033 O O . VAL A 1 253 ? 3.994 -10.312 -23.940 1.00 91.94 253 VAL A O 1
ATOM 2036 N N . THR A 1 254 ? 3.373 -10.133 -21.803 1.00 89.69 254 THR A N 1
ATOM 2037 C CA . THR A 1 254 ? 4.270 -9.003 -21.536 1.00 89.69 254 THR A CA 1
ATOM 2038 C C . THR A 1 254 ? 5.731 -9.411 -21.394 1.00 89.69 254 THR A C 1
ATOM 2040 O O . THR A 1 254 ? 6.599 -8.627 -21.781 1.00 89.69 254 THR A O 1
ATOM 2043 N N . ILE A 1 255 ? 6.045 -10.606 -20.879 1.00 87.25 255 ILE A N 1
ATOM 2044 C CA . ILE A 1 255 ? 7.441 -11.043 -20.706 1.00 87.25 255 ILE A CA 1
ATOM 2045 C C . ILE A 1 255 ? 8.162 -11.197 -22.057 1.00 87.25 255 ILE A C 1
ATOM 2047 O O . ILE A 1 255 ? 9.228 -10.589 -22.208 1.00 87.25 255 ILE A O 1
ATOM 2051 N N . PRO A 1 256 ? 7.621 -11.916 -23.064 1.00 90.25 256 PRO A N 1
ATOM 2052 C CA . PRO A 1 256 ? 8.252 -12.011 -24.380 1.00 90.25 256 PRO A CA 1
ATOM 2053 C C . PRO A 1 256 ? 8.395 -10.647 -25.049 1.00 90.25 256 PRO A C 1
ATOM 2055 O O . PRO A 1 256 ? 9.440 -10.344 -25.619 1.00 90.25 256 PRO A O 1
ATOM 2058 N N . PHE A 1 257 ? 7.388 -9.778 -24.917 1.00 88.00 257 PHE A N 1
ATOM 2059 C CA . PHE A 1 257 ? 7.458 -8.419 -25.446 1.00 88.00 257 PHE A CA 1
ATOM 2060 C C . PHE A 1 257 ? 8.576 -7.595 -24.788 1.00 88.00 257 PHE A C 1
ATOM 2062 O O . PHE A 1 257 ? 9.345 -6.917 -25.471 1.00 88.00 257 PHE A O 1
ATOM 2069 N N . GLN A 1 258 ? 8.721 -7.673 -23.461 1.00 85.12 258 GLN A N 1
ATOM 2070 C CA . GLN A 1 258 ? 9.814 -7.021 -22.734 1.00 85.12 258 GLN A CA 1
ATOM 2071 C C . GLN A 1 258 ? 11.176 -7.574 -23.161 1.00 85.12 258 GLN A C 1
ATOM 2073 O O . GLN A 1 258 ? 12.117 -6.796 -23.333 1.00 85.12 258 GLN A O 1
ATOM 2078 N N . PHE A 1 259 ? 11.277 -8.887 -23.367 1.00 85.31 259 PHE A N 1
ATOM 2079 C CA . PHE A 1 259 ? 12.484 -9.539 -23.864 1.00 85.31 259 PHE A CA 1
ATOM 2080 C C . PHE A 1 259 ? 12.848 -9.035 -25.265 1.00 85.31 259 PHE A C 1
ATOM 2082 O O . PHE A 1 259 ? 13.950 -8.525 -25.460 1.00 85.31 259 PHE A O 1
ATOM 2089 N N . ALA A 1 260 ? 11.903 -9.076 -26.208 1.00 88.81 260 ALA A N 1
ATOM 2090 C CA . ALA A 1 260 ? 12.085 -8.587 -27.571 1.00 88.81 260 ALA A CA 1
ATOM 2091 C C . ALA A 1 260 ? 12.483 -7.105 -27.590 1.00 88.81 260 ALA A C 1
ATOM 2093 O O . ALA A 1 260 ? 13.437 -6.718 -28.262 1.00 88.81 260 ALA A O 1
ATOM 2094 N N . ARG A 1 261 ? 11.830 -6.264 -26.778 1.00 85.75 261 ARG A N 1
ATOM 2095 C CA . ARG A 1 261 ? 12.170 -4.840 -26.665 1.00 85.75 261 ARG A CA 1
ATOM 2096 C C . ARG A 1 261 ? 13.599 -4.619 -26.165 1.00 85.75 261 ARG A C 1
ATOM 2098 O O . ARG A 1 261 ? 14.280 -3.724 -26.658 1.00 85.75 261 ARG A O 1
ATOM 2105 N N . ARG A 1 262 ? 14.054 -5.396 -25.178 1.00 82.69 262 ARG A N 1
ATOM 2106 C CA . ARG A 1 262 ? 15.427 -5.302 -24.648 1.00 82.69 262 ARG A CA 1
ATOM 2107 C C . ARG A 1 262 ? 16.454 -5.810 -25.651 1.00 82.69 262 ARG A C 1
ATOM 2109 O O . ARG A 1 262 ? 17.501 -5.186 -25.800 1.00 82.69 262 ARG A O 1
ATOM 2116 N N . TRP A 1 263 ? 16.120 -6.881 -26.370 1.00 83.19 263 TRP A N 1
ATOM 2117 C CA . TRP A 1 263 ? 16.922 -7.403 -27.471 1.00 83.19 263 TRP A CA 1
ATOM 2118 C C . TRP A 1 263 ? 17.129 -6.344 -28.559 1.00 83.19 263 TRP A C 1
ATOM 2120 O O . TRP A 1 263 ? 18.266 -6.032 -28.901 1.00 83.19 263 TRP A O 1
ATOM 2130 N N . LEU A 1 264 ? 16.044 -5.710 -29.016 1.00 89.31 264 LEU A N 1
ATOM 2131 C CA . LEU A 1 264 ? 16.075 -4.640 -30.021 1.00 89.31 264 LEU A CA 1
ATOM 2132 C C . LEU A 1 264 ? 16.851 -3.392 -29.564 1.00 89.31 264 LEU A C 1
ATOM 2134 O O . LEU A 1 264 ? 17.383 -2.664 -30.394 1.00 89.31 264 LEU A O 1
ATOM 2138 N N . ARG A 1 265 ? 16.942 -3.139 -28.252 1.00 85.00 265 ARG A N 1
ATOM 2139 C CA . ARG A 1 265 ? 17.716 -2.026 -27.669 1.00 85.00 265 ARG A CA 1
ATOM 2140 C C . ARG A 1 265 ? 19.182 -2.372 -27.381 1.00 85.00 265 ARG A C 1
ATOM 2142 O O . ARG A 1 265 ? 19.899 -1.529 -26.849 1.00 85.00 265 ARG A O 1
ATOM 2149 N N . GLY A 1 266 ? 19.629 -3.591 -27.693 1.00 80.69 266 GLY A N 1
ATOM 2150 C CA . GLY A 1 266 ? 20.997 -4.038 -27.417 1.00 80.69 266 GLY A CA 1
ATOM 2151 C C . GLY A 1 266 ? 21.317 -4.181 -25.923 1.00 80.69 266 GLY A C 1
ATOM 2152 O O . GLY A 1 266 ? 22.483 -4.205 -25.540 1.00 80.69 266 GLY A O 1
ATOM 2153 N N . GLU A 1 267 ? 20.306 -4.294 -25.056 1.00 77.62 267 GLU A N 1
ATOM 2154 C CA . GLU A 1 267 ? 20.467 -4.425 -23.598 1.00 77.62 267 GLU A CA 1
ATOM 2155 C C . GLU A 1 267 ? 20.738 -5.888 -23.185 1.00 77.62 267 GLU A C 1
ATOM 2157 O O . GLU A 1 267 ? 20.104 -6.422 -22.269 1.00 77.62 267 GLU A O 1
ATOM 2162 N N . GLN A 1 268 ? 21.660 -6.553 -23.888 1.00 67.25 268 GLN A N 1
ATOM 2163 C CA . GLN A 1 268 ? 21.892 -8.000 -23.797 1.00 67.25 268 GLN A CA 1
ATOM 2164 C C . GLN A 1 268 ? 22.793 -8.434 -22.627 1.00 67.25 268 GLN A C 1
ATOM 2166 O O . GLN A 1 268 ? 22.958 -9.629 -22.397 1.00 67.25 268 GLN A O 1
ATOM 2171 N N . GLU A 1 269 ? 23.338 -7.493 -21.844 1.00 59.25 269 GLU A N 1
ATOM 2172 C CA . GLU A 1 269 ? 24.302 -7.768 -20.759 1.00 59.25 269 GLU A CA 1
ATOM 2173 C C . GLU A 1 269 ? 23.789 -8.769 -19.695 1.00 59.25 269 GLU A C 1
ATOM 2175 O O . GLU A 1 269 ? 24.593 -9.378 -18.999 1.00 59.25 269 GLU A O 1
ATOM 2180 N N . GLY A 1 270 ? 22.469 -8.982 -19.582 1.00 54.34 270 GLY A N 1
ATOM 2181 C CA . GLY A 1 270 ? 21.870 -9.975 -18.677 1.00 54.34 270 GLY A CA 1
ATOM 2182 C C . GLY A 1 270 ? 21.659 -11.380 -19.263 1.00 54.34 270 GLY A C 1
ATOM 2183 O O . GLY A 1 270 ? 21.367 -12.297 -18.502 1.00 54.34 270 GLY A O 1
ATOM 2184 N N . PHE A 1 271 ? 21.784 -11.576 -20.582 1.00 53.19 271 PHE A N 1
ATOM 2185 C CA . PHE A 1 271 ? 21.566 -12.885 -21.223 1.00 53.19 271 PHE A CA 1
ATOM 2186 C C . PHE A 1 271 ? 22.782 -13.807 -21.118 1.00 53.19 271 PHE A C 1
ATOM 2188 O O . PHE A 1 271 ? 22.617 -15.018 -20.984 1.00 53.19 271 PHE A O 1
ATOM 2195 N N . ALA A 1 272 ? 23.987 -13.235 -21.067 1.00 48.81 272 ALA A N 1
ATOM 2196 C CA . ALA A 1 272 ? 25.224 -13.984 -20.853 1.00 48.81 272 ALA A CA 1
ATOM 2197 C C . ALA A 1 272 ? 25.282 -14.668 -19.469 1.00 48.81 272 ALA A C 1
ATOM 2199 O O . ALA A 1 272 ? 25.891 -15.723 -19.331 1.00 48.81 272 ALA A O 1
ATOM 2200 N N . GLU A 1 273 ? 24.619 -14.114 -18.444 1.00 44.94 273 GLU A N 1
ATOM 2201 C CA . GLU A 1 273 ? 24.546 -14.727 -17.104 1.00 44.94 273 GLU A CA 1
ATOM 2202 C C . GLU A 1 273 ? 23.556 -15.912 -17.030 1.00 44.94 273 GLU A C 1
ATOM 2204 O O . GLU A 1 273 ? 23.614 -16.690 -16.082 1.00 44.94 273 GLU A O 1
ATOM 2209 N N . LEU A 1 274 ? 22.665 -16.073 -18.019 1.00 46.03 274 LEU A N 1
ATOM 2210 C CA . LEU A 1 274 ? 21.643 -17.132 -18.067 1.00 46.03 274 LEU A CA 1
ATOM 2211 C C . LEU A 1 274 ? 22.027 -18.321 -18.966 1.00 46.03 274 LEU A C 1
ATOM 2213 O O . LEU A 1 274 ? 21.228 -19.241 -19.112 1.00 46.03 274 LEU A O 1
ATOM 2217 N N . GLY A 1 275 ? 23.222 -18.310 -19.569 1.00 36.75 275 GLY A N 1
ATOM 2218 C CA . GLY A 1 275 ? 23.689 -19.393 -20.446 1.00 36.75 275 GLY A CA 1
ATOM 2219 C C . GLY A 1 275 ? 22.869 -19.561 -21.732 1.00 36.75 275 GLY A C 1
ATOM 2220 O O . GLY A 1 275 ? 22.841 -20.646 -22.299 1.00 36.75 275 GLY A O 1
ATOM 2221 N N . LEU A 1 276 ? 22.172 -18.505 -22.168 1.00 47.25 276 LEU A N 1
ATOM 2222 C CA . LEU A 1 276 ? 21.343 -18.484 -23.383 1.00 47.25 276 LEU A CA 1
ATOM 2223 C C . LEU A 1 276 ? 22.093 -17.934 -24.613 1.00 47.25 276 LEU A C 1
ATOM 2225 O O . LEU A 1 276 ? 21.460 -17.569 -25.604 1.00 47.25 276 LEU A O 1
ATOM 2229 N N . MET A 1 277 ? 23.424 -17.850 -24.541 1.00 41.62 277 MET A N 1
ATOM 2230 C CA . MET A 1 277 ? 24.323 -17.528 -25.655 1.00 41.62 277 MET A CA 1
ATOM 2231 C C . MET A 1 277 ? 25.479 -18.515 -25.694 1.00 41.62 277 MET A C 1
ATOM 2233 O O . MET A 1 277 ? 25.965 -18.868 -24.594 1.00 41.62 277 MET A O 1
#

Nearest PDB structures (foldseek):
  4fix-assembly1_A  TM=8.165E-01  e=1.498E-07  Mycobacterium tuberculosis H37Rv
  8snc-assembly1_A  TM=4.748E-01  e=1.313E-04  Paramecium bursaria Chlorella virus CZ-2
  7spa-assembly1_A  TM=5.097E-01  e=4.188E-04  Paramecium bursaria Chlorella virus CZ-2
  7wjo-assembly1_A  TM=5.406E-01  e=4.814E-03  Phytophthora sojae strain P6497
  7stn-assembly1_A  TM=4.657E-01  e=6.533E-03  Candida albicans

Secondary structure (DSSP, 8-state):
-HHHHHHSTTS-HHHHHHHHHHHHHHHHHHHHHHHHHHHHHHHHHHHHHHHHHHHHHHGGGTS---GGGSTT--EEEEE-TTEEE-TTHHHHHHHHHHH-TTEEEEEEEEEETTEEEEEEESEEEE--STTSEEEETTT-B-SSTT--EEE-SB--TTEEEEEHHHHHHH-S--GGG-SSSHHHHHHHHHHHTT-EEEEEEEEEEEE-TTTTT-TTT---HHHHHHHHHHHHHHHHHH--HHHHHHHHHHHHHHHHHHHHHHHHTT-GGGTGGGT--